Protein AF-A0A0F9J9H5-F1 (afdb_monomer)

Structure (mmCIF, N/CA/C/O backbone):
data_AF-A0A0F9J9H5-F1
#
_entry.id   AF-A0A0F9J9H5-F1
#
loop_
_atom_site.group_PDB
_atom_site.id
_atom_site.type_symbol
_atom_site.label_atom_id
_atom_site.label_alt_id
_atom_site.label_comp_id
_atom_site.label_asym_id
_atom_site.label_entity_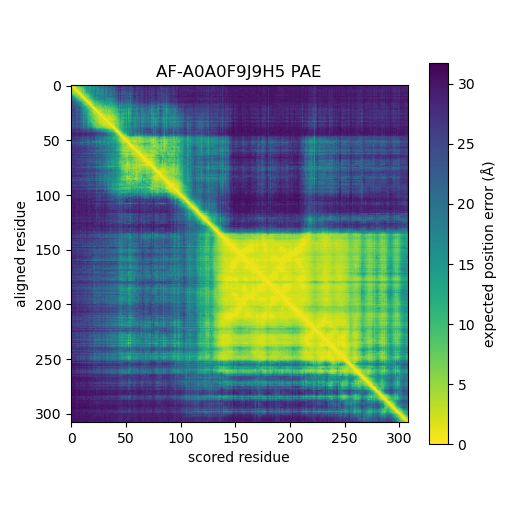id
_atom_site.label_seq_id
_atom_site.pdbx_PDB_ins_code
_atom_site.Cartn_x
_atom_site.Cartn_y
_atom_site.Cartn_z
_atom_site.occupancy
_atom_site.B_iso_or_equiv
_atom_site.auth_seq_id
_atom_site.auth_comp_id
_atom_site.auth_asym_id
_atom_site.auth_atom_id
_atom_site.pdbx_PDB_model_num
ATOM 1 N N . MET A 1 1 ? 110.018 -13.666 -103.120 1.00 42.69 1 MET A N 1
ATOM 2 C CA . MET A 1 1 ? 109.856 -12.586 -102.125 1.00 42.69 1 MET A CA 1
ATOM 3 C C . MET A 1 1 ? 108.371 -12.413 -101.851 1.00 42.69 1 MET A C 1
ATOM 5 O O . MET A 1 1 ? 107.621 -12.330 -102.808 1.00 42.69 1 MET A O 1
ATOM 9 N N . ALA A 1 2 ? 108.014 -12.401 -100.563 1.00 43.38 2 ALA A N 1
ATOM 10 C CA . ALA A 1 2 ? 106.744 -11.982 -99.957 1.00 43.38 2 ALA A CA 1
ATOM 11 C C . ALA A 1 2 ? 105.440 -12.684 -100.397 1.00 43.38 2 ALA A C 1
ATOM 13 O O . ALA A 1 2 ? 104.768 -12.284 -101.341 1.00 43.38 2 ALA A O 1
ATOM 14 N N . THR A 1 3 ? 105.041 -13.682 -99.606 1.00 51.22 3 THR A N 1
ATOM 15 C CA . THR A 1 3 ? 103.648 -14.110 -99.415 1.00 51.22 3 THR A CA 1
ATOM 16 C C . THR A 1 3 ? 102.908 -13.066 -98.573 1.00 51.22 3 THR A C 1
ATOM 18 O O . THR A 1 3 ? 103.302 -12.827 -97.430 1.00 51.22 3 THR A O 1
ATOM 21 N N . THR A 1 4 ? 101.840 -12.460 -99.089 1.00 47.62 4 THR A N 1
ATOM 22 C CA . THR A 1 4 ? 100.906 -11.667 -98.275 1.00 47.62 4 THR A CA 1
ATOM 23 C C . THR A 1 4 ? 99.736 -12.549 -97.817 1.00 47.62 4 THR A C 1
ATOM 25 O O . THR A 1 4 ? 99.205 -13.314 -98.625 1.00 47.62 4 THR A O 1
ATOM 28 N N . PRO A 1 5 ? 99.316 -12.494 -96.537 1.00 52.03 5 PRO A N 1
ATOM 29 C CA . PRO A 1 5 ? 98.163 -13.252 -96.070 1.00 52.03 5 PRO A CA 1
ATOM 30 C C . PRO A 1 5 ? 96.878 -12.580 -96.560 1.00 52.03 5 PRO A C 1
ATOM 32 O O . PRO A 1 5 ? 96.665 -11.389 -96.334 1.00 52.03 5 PRO A O 1
ATOM 35 N N . ASN A 1 6 ? 96.011 -13.355 -97.209 1.00 56.94 6 ASN A N 1
ATOM 36 C CA . ASN A 1 6 ? 94.654 -12.941 -97.537 1.00 56.94 6 ASN A CA 1
ATOM 37 C C . ASN A 1 6 ? 93.796 -13.011 -96.264 1.00 56.94 6 ASN A C 1
ATOM 39 O O . ASN A 1 6 ? 93.309 -14.078 -95.891 1.00 56.94 6 ASN A O 1
ATOM 43 N N . PHE A 1 7 ? 93.641 -11.880 -95.578 1.00 52.22 7 PHE A N 1
ATOM 44 C CA . PHE A 1 7 ? 92.622 -11.722 -94.548 1.00 52.22 7 PHE A CA 1
ATOM 45 C C . PHE A 1 7 ? 91.273 -11.555 -95.245 1.00 52.22 7 PHE A C 1
ATOM 47 O O . PHE A 1 7 ? 90.886 -10.449 -95.620 1.00 52.22 7 PHE A O 1
ATOM 54 N N . GLY A 1 8 ? 90.572 -12.672 -95.440 1.00 49.59 8 GLY A N 1
ATOM 55 C CA . GLY A 1 8 ? 89.171 -12.672 -95.838 1.00 49.59 8 GLY A CA 1
ATOM 56 C C . GLY A 1 8 ? 88.329 -12.013 -94.750 1.00 49.59 8 GLY A C 1
ATOM 57 O O . GLY A 1 8 ? 87.823 -12.685 -93.856 1.00 49.59 8 GLY A O 1
ATOM 58 N N . LEU A 1 9 ? 88.211 -10.689 -94.809 1.00 50.88 9 LEU A N 1
ATOM 59 C CA . LEU A 1 9 ? 87.225 -9.943 -94.045 1.00 50.88 9 LEU A CA 1
ATOM 60 C C . LEU A 1 9 ? 85.852 -10.321 -94.604 1.00 50.88 9 LEU A C 1
ATOM 62 O O . LEU A 1 9 ? 85.519 -9.987 -95.743 1.00 50.88 9 LEU A O 1
ATOM 66 N N . SER A 1 10 ? 85.085 -11.064 -93.806 1.00 57.19 10 SER A N 1
ATOM 67 C CA . SER A 1 10 ? 83.659 -11.286 -94.034 1.00 57.19 10 SER A CA 1
ATOM 68 C C . SER A 1 10 ? 82.998 -9.931 -94.273 1.00 57.19 10 SER A C 1
ATOM 70 O O . SER A 1 10 ? 83.103 -9.034 -93.438 1.00 57.19 10 SER A O 1
ATOM 72 N N . GLN A 1 11 ? 82.364 -9.770 -95.433 1.00 58.06 11 GLN A N 1
ATOM 73 C CA . GLN A 1 11 ? 81.637 -8.551 -95.776 1.00 58.06 11 GLN A CA 1
ATOM 74 C C . GLN A 1 11 ? 80.570 -8.282 -94.700 1.00 58.06 11 GLN A C 1
ATOM 76 O O . GLN A 1 11 ? 79.873 -9.222 -94.304 1.00 58.06 11 GLN A O 1
ATOM 81 N N . PRO A 1 12 ? 80.426 -7.035 -94.217 1.00 53.91 12 PRO A N 1
ATOM 82 C CA . PRO A 1 12 ? 79.334 -6.684 -93.325 1.00 53.91 12 PRO A CA 1
ATOM 83 C C . PRO A 1 12 ? 78.018 -6.851 -94.089 1.00 53.91 12 PRO A C 1
ATOM 85 O O . PRO A 1 12 ? 77.884 -6.397 -95.227 1.00 53.91 12 PRO A O 1
ATOM 88 N N . VAL A 1 13 ? 77.062 -7.543 -93.474 1.00 62.84 13 VAL A N 1
ATOM 89 C CA . VAL A 1 13 ? 75.705 -7.703 -94.000 1.00 62.84 13 VAL A CA 1
ATOM 90 C C . VAL A 1 13 ? 75.128 -6.310 -94.261 1.00 62.84 13 VAL A C 1
ATOM 92 O O . VAL A 1 13 ? 75.017 -5.486 -93.356 1.00 62.84 13 VAL A O 1
ATOM 95 N N . VAL A 1 14 ? 74.797 -6.028 -95.521 1.00 56.41 14 VAL A N 1
ATOM 96 C CA . VAL A 1 14 ? 74.178 -4.764 -95.927 1.00 56.41 14 VAL A CA 1
ATOM 97 C C . VAL A 1 14 ? 72.764 -4.734 -95.351 1.00 56.41 14 VAL A C 1
ATOM 99 O O . VAL A 1 14 ? 71.884 -5.433 -95.846 1.00 56.41 14 VAL A O 1
ATOM 102 N N . GLY A 1 15 ? 72.548 -3.948 -94.297 1.00 57.28 15 GLY A N 1
ATOM 103 C CA . GLY A 1 15 ? 71.204 -3.714 -93.764 1.00 57.28 15 GLY A CA 1
ATOM 104 C C . GLY A 1 15 ? 71.128 -3.197 -92.331 1.00 57.28 15 GLY A C 1
ATOM 105 O O . GLY A 1 15 ? 70.160 -2.522 -92.002 1.00 57.28 15 GLY A O 1
ATOM 106 N N . GLN A 1 16 ? 72.140 -3.431 -91.498 1.00 53.09 16 GLN A N 1
ATOM 107 C CA . GLN A 1 16 ? 72.177 -2.891 -90.137 1.00 53.09 16 GLN A CA 1
ATOM 108 C C . GLN A 1 16 ? 73.327 -1.901 -90.031 1.00 53.09 16 GLN A C 1
ATOM 110 O O . GLN A 1 16 ? 74.496 -2.252 -90.189 1.00 53.09 16 GLN A O 1
ATOM 115 N N . SER A 1 17 ? 72.991 -0.623 -89.841 1.00 55.88 17 SER A N 1
ATOM 116 C CA . SER A 1 17 ? 74.010 0.363 -89.503 1.00 55.88 17 SER A CA 1
ATOM 117 C C . SER A 1 17 ? 74.617 -0.054 -88.156 1.00 55.88 17 SER A C 1
ATOM 119 O O . SER A 1 17 ? 73.860 -0.324 -87.222 1.00 55.88 17 SER A O 1
ATOM 121 N N . PRO A 1 18 ? 75.957 -0.096 -88.031 1.00 57.47 18 PRO A N 1
ATOM 122 C CA . PRO A 1 18 ? 76.643 -0.593 -86.835 1.00 57.47 18 PRO A CA 1
ATOM 123 C C . PRO A 1 18 ? 76.398 0.265 -85.583 1.00 57.47 18 PRO A C 1
ATOM 125 O O . PRO A 1 18 ? 76.919 -0.038 -84.522 1.00 57.47 18 PRO A O 1
ATOM 128 N N . TRP A 1 19 ? 75.614 1.337 -85.709 1.00 54.75 19 TRP A N 1
ATOM 129 C CA . TRP A 1 19 ? 75.241 2.246 -84.631 1.00 54.75 19 TRP A CA 1
ATOM 130 C C . TRP A 1 19 ? 73.749 2.202 -84.283 1.00 54.75 19 TRP A C 1
ATOM 132 O O . TRP A 1 19 ? 73.340 2.871 -83.338 1.00 54.75 19 TRP A O 1
ATOM 142 N N . THR A 1 20 ? 72.919 1.476 -85.043 1.00 56.22 20 THR A N 1
ATOM 143 C CA . THR A 1 20 ? 71.456 1.527 -84.869 1.00 56.22 20 THR A CA 1
ATOM 144 C C . THR A 1 20 ? 70.927 0.438 -83.943 1.00 56.22 20 THR A C 1
ATOM 146 O O . THR A 1 20 ? 69.975 0.702 -83.214 1.00 56.22 20 THR A O 1
ATOM 149 N N . ASP A 1 21 ? 71.554 -0.742 -83.927 1.00 60.41 21 ASP A N 1
ATOM 150 C CA . ASP A 1 21 ? 71.147 -1.832 -83.031 1.00 60.41 21 ASP A CA 1
ATOM 151 C C . ASP A 1 21 ? 71.624 -1.576 -81.594 1.00 60.41 21 ASP A C 1
ATOM 153 O O . ASP A 1 21 ? 70.818 -1.621 -80.673 1.00 60.41 21 ASP A O 1
ATOM 157 N N . ASP A 1 22 ? 72.873 -1.141 -81.394 1.00 62.94 22 ASP A N 1
ATOM 158 C CA . ASP A 1 22 ? 73.416 -0.899 -80.047 1.00 62.94 22 ASP A CA 1
ATOM 159 C C . ASP A 1 22 ? 72.697 0.227 -79.286 1.00 62.94 22 ASP A C 1
ATOM 161 O O . ASP A 1 22 ? 72.555 0.158 -78.066 1.00 62.94 22 ASP A O 1
ATOM 165 N N . PHE A 1 23 ? 72.224 1.275 -79.973 1.00 66.69 23 PHE A N 1
ATOM 166 C CA . PHE A 1 23 ? 71.483 2.363 -79.323 1.00 66.69 23 PHE A CA 1
ATOM 167 C C . PHE A 1 23 ? 70.037 1.979 -78.999 1.00 66.69 23 PHE A C 1
ATOM 169 O O . PHE A 1 23 ? 69.543 2.358 -77.936 1.00 66.69 23 PHE A O 1
ATOM 176 N N . ASN A 1 24 ? 69.362 1.227 -79.874 1.00 66.19 24 ASN A N 1
ATOM 177 C CA . ASN A 1 24 ? 67.994 0.772 -79.620 1.00 66.19 24 ASN A CA 1
ATOM 178 C C . ASN A 1 24 ? 67.950 -0.345 -78.573 1.00 66.19 24 ASN A C 1
ATOM 180 O O . ASN A 1 24 ? 67.078 -0.313 -77.702 1.00 66.19 24 ASN A O 1
ATOM 184 N N . ASP A 1 25 ? 68.914 -1.265 -78.591 1.00 68.00 25 ASP A N 1
ATOM 185 C CA . ASP A 1 25 ? 69.037 -2.317 -77.582 1.00 68.00 25 ASP A CA 1
ATOM 186 C C . ASP A 1 25 ? 69.442 -1.733 -76.223 1.00 68.00 25 ASP A C 1
ATOM 188 O O . ASP A 1 25 ? 68.861 -2.105 -75.197 1.00 68.00 25 ASP A O 1
ATOM 192 N N . ASN A 1 26 ? 70.343 -0.738 -76.188 1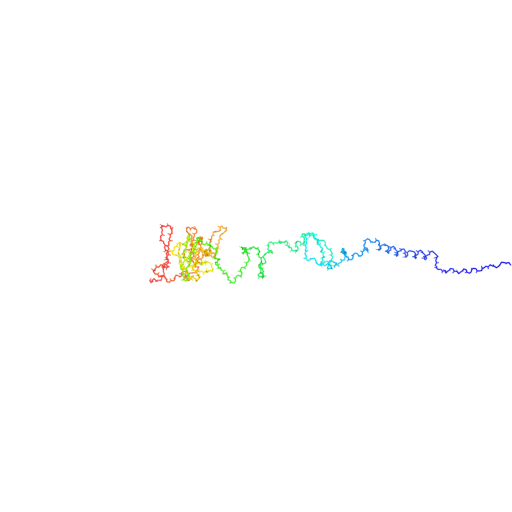.00 70.88 26 ASN A N 1
ATOM 193 C CA . ASN A 1 26 ? 70.613 0.003 -74.952 1.00 70.88 26 ASN A CA 1
ATOM 194 C C . ASN A 1 26 ? 69.398 0.798 -74.481 1.00 70.88 26 ASN A C 1
ATOM 196 O O . ASN A 1 26 ? 69.142 0.843 -73.287 1.00 70.88 26 ASN A O 1
ATOM 200 N N . MET A 1 27 ? 68.615 1.414 -75.367 1.00 74.06 27 MET A N 1
ATOM 201 C CA . MET A 1 27 ? 67.424 2.156 -74.942 1.00 74.06 27 MET A CA 1
ATOM 202 C C . MET A 1 27 ? 66.320 1.236 -74.415 1.00 74.06 27 MET A C 1
ATOM 204 O O . MET A 1 27 ? 65.686 1.582 -73.422 1.00 74.06 27 MET A O 1
ATOM 208 N N . GLY A 1 28 ? 66.122 0.056 -75.006 1.00 76.12 28 GLY A N 1
ATOM 209 C CA . GLY A 1 28 ? 65.171 -0.944 -74.510 1.00 76.12 28 GLY A CA 1
ATOM 210 C C . GLY A 1 28 ? 65.603 -1.567 -73.180 1.00 76.12 28 GLY A C 1
ATOM 211 O O . GLY A 1 28 ? 64.782 -1.756 -72.278 1.00 76.12 28 GLY A O 1
ATOM 212 N N . THR A 1 29 ? 66.899 -1.833 -73.012 1.00 76.31 29 THR A N 1
ATOM 213 C CA . THR A 1 29 ? 67.449 -2.336 -71.743 1.00 76.31 29 THR A CA 1
ATOM 214 C C . THR A 1 29 ? 67.501 -1.261 -70.662 1.00 76.31 29 THR A C 1
ATOM 216 O O . THR A 1 29 ? 67.182 -1.573 -69.518 1.00 76.31 29 THR A O 1
ATOM 219 N N . ILE A 1 30 ? 67.791 -0.001 -71.004 1.00 78.25 30 ILE A N 1
ATOM 220 C CA . ILE A 1 30 ? 67.691 1.151 -70.095 1.00 78.25 30 ILE A CA 1
ATOM 221 C C . ILE A 1 30 ? 66.235 1.392 -69.709 1.00 78.25 30 ILE A C 1
ATOM 223 O O . ILE A 1 30 ? 65.966 1.567 -68.532 1.00 78.25 30 ILE A O 1
ATOM 227 N N . ASP A 1 31 ? 65.279 1.349 -70.635 1.00 80.69 31 ASP A N 1
ATOM 228 C CA . ASP A 1 31 ? 63.854 1.499 -70.315 1.00 80.69 31 ASP A CA 1
ATOM 229 C C . ASP A 1 31 ? 63.366 0.370 -69.394 1.00 80.69 31 ASP A C 1
ATOM 231 O O . ASP A 1 31 ? 62.663 0.610 -68.414 1.00 80.69 31 ASP A O 1
ATOM 235 N N . THR A 1 32 ? 63.826 -0.858 -69.633 1.00 77.81 32 THR A N 1
ATOM 236 C CA . THR A 1 32 ? 63.535 -2.006 -68.765 1.00 77.81 32 THR A CA 1
ATOM 237 C C . THR A 1 32 ? 64.211 -1.872 -67.395 1.00 77.81 32 THR A C 1
ATOM 239 O O . THR A 1 32 ? 63.569 -2.105 -66.373 1.00 77.81 32 THR A O 1
ATOM 242 N N . GLN A 1 33 ? 65.477 -1.445 -67.338 1.00 79.88 33 GLN A N 1
ATOM 243 C CA . GLN A 1 33 ? 66.202 -1.201 -66.086 1.00 79.88 33 GLN A CA 1
ATOM 244 C C . GLN A 1 33 ? 65.645 -0.007 -65.318 1.00 79.88 33 GLN A C 1
ATOM 246 O O . GLN A 1 33 ? 65.593 -0.059 -64.097 1.00 79.88 33 GLN A O 1
ATOM 251 N N . MET A 1 34 ? 65.204 1.051 -65.993 1.00 78.19 34 MET A N 1
ATOM 252 C CA . MET A 1 34 ? 64.589 2.220 -65.372 1.00 78.19 34 MET A CA 1
ATOM 253 C C . MET A 1 34 ? 63.187 1.896 -64.872 1.00 78.19 34 MET A C 1
ATOM 255 O O . MET A 1 34 ? 62.843 2.341 -63.784 1.00 78.19 34 MET A O 1
ATOM 259 N N . LYS A 1 35 ? 62.408 1.070 -65.584 1.00 74.56 35 LYS A N 1
ATOM 260 C CA . LYS A 1 35 ? 61.146 0.524 -65.064 1.00 74.56 35 LYS A CA 1
ATOM 261 C C . LYS A 1 35 ? 61.384 -0.366 -63.844 1.00 74.56 35 LYS A C 1
ATOM 263 O O . LYS A 1 35 ? 60.720 -0.174 -62.834 1.00 74.56 35 LYS A O 1
ATOM 268 N N . ALA A 1 36 ? 62.371 -1.260 -63.887 1.00 70.31 36 ALA A N 1
ATOM 269 C CA . ALA A 1 36 ? 62.723 -2.119 -62.755 1.00 70.31 36 ALA A CA 1
ATOM 270 C C . ALA A 1 36 ? 63.279 -1.329 -61.553 1.00 70.31 36 ALA A C 1
ATOM 272 O O . ALA A 1 36 ? 62.915 -1.609 -60.415 1.00 70.31 36 ALA A O 1
ATOM 273 N N . ASN A 1 37 ? 64.110 -0.306 -61.781 1.00 70.81 37 ASN A N 1
ATOM 274 C 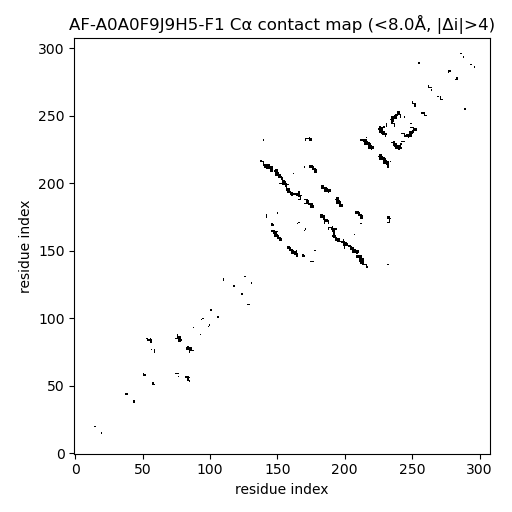CA . ASN A 1 37 ? 64.616 0.570 -60.721 1.00 70.81 37 ASN A CA 1
ATOM 275 C C . ASN A 1 37 ? 63.541 1.514 -60.180 1.00 70.81 37 ASN A C 1
ATOM 277 O O . ASN A 1 37 ? 63.587 1.840 -58.996 1.00 70.81 37 ASN A O 1
ATOM 281 N N . ALA A 1 38 ? 62.594 1.961 -61.007 1.00 63.75 38 ALA A N 1
ATOM 282 C CA . ALA A 1 38 ? 61.448 2.745 -60.558 1.00 63.75 38 ALA A CA 1
ATOM 283 C C . ALA A 1 38 ? 60.494 1.895 -59.708 1.00 63.75 38 ALA A C 1
ATOM 285 O O . ALA A 1 38 ? 59.984 2.392 -58.710 1.00 63.75 38 ALA A O 1
ATOM 286 N N . ASP A 1 39 ? 60.322 0.616 -60.044 1.00 63.66 39 ASP A N 1
ATOM 287 C CA . ASP A 1 39 ? 59.537 -0.333 -59.247 1.00 63.66 39 ASP A CA 1
ATOM 288 C C . ASP A 1 39 ? 60.264 -0.709 -57.937 1.00 63.66 39 ASP A C 1
ATOM 290 O O . ASP A 1 39 ? 59.655 -0.807 -56.875 1.00 63.66 39 ASP A O 1
ATOM 294 N N . ALA A 1 40 ? 61.600 -0.801 -57.969 1.00 59.12 40 ALA A N 1
ATOM 295 C CA . ALA A 1 40 ? 62.429 -1.039 -56.783 1.00 59.12 40 ALA A CA 1
ATOM 296 C C . ALA A 1 40 ? 62.630 0.204 -55.885 1.00 59.12 40 ALA A C 1
ATOM 298 O O . ALA A 1 40 ? 62.903 0.056 -54.695 1.00 59.12 40 ALA A O 1
ATOM 299 N N . SER A 1 41 ? 62.510 1.419 -56.435 1.00 52.47 41 SER A N 1
ATOM 300 C CA . SER A 1 41 ? 62.665 2.699 -55.711 1.00 52.47 41 SER A CA 1
ATOM 301 C C . SER A 1 41 ? 61.340 3.407 -55.433 1.00 52.47 41 SER A C 1
ATOM 303 O O . SER A 1 41 ? 61.341 4.508 -54.878 1.00 52.47 41 SER A O 1
ATOM 305 N N . ALA A 1 42 ? 60.204 2.804 -55.788 1.00 56.03 42 ALA A N 1
ATOM 306 C CA . ALA A 1 42 ? 58.919 3.264 -55.298 1.00 56.03 42 ALA A CA 1
ATOM 307 C C . ALA A 1 42 ? 58.913 3.093 -53.766 1.00 56.03 42 ALA A C 1
ATOM 309 O O . ALA A 1 42 ? 59.157 1.984 -53.278 1.00 56.03 42 ALA A O 1
ATOM 310 N N . PRO A 1 43 ? 58.651 4.150 -52.975 1.00 52.03 43 PRO A N 1
ATOM 311 C CA . PRO A 1 43 ? 58.482 4.016 -51.534 1.00 52.03 43 PRO A CA 1
ATOM 312 C C . PRO A 1 43 ? 57.187 3.230 -51.271 1.00 52.03 43 PRO A C 1
ATOM 314 O O . PRO A 1 43 ? 56.123 3.812 -51.092 1.00 52.03 43 PRO A O 1
ATOM 317 N N . GLY A 1 44 ? 57.259 1.899 -51.340 1.00 53.78 44 GLY A N 1
ATOM 318 C CA . GLY A 1 44 ? 56.087 1.028 -51.225 1.00 53.78 44 GLY A CA 1
ATOM 319 C C . GLY A 1 44 ? 56.231 -0.419 -51.710 1.00 53.78 44 GLY A C 1
ATOM 320 O O . GLY A 1 44 ? 55.273 -1.168 -51.576 1.00 53.78 44 GLY A O 1
ATOM 321 N N . ALA A 1 45 ? 57.380 -0.863 -52.235 1.00 55.19 45 ALA A N 1
ATOM 322 C CA . ALA A 1 45 ? 57.565 -2.273 -52.629 1.00 55.19 45 ALA A CA 1
ATOM 323 C C . ALA A 1 45 ? 58.024 -3.198 -51.478 1.00 55.19 45 ALA A C 1
ATOM 325 O O . ALA A 1 45 ? 58.293 -4.383 -51.682 1.00 55.19 45 ALA A O 1
ATOM 326 N N . GLY A 1 46 ? 58.090 -2.688 -50.246 1.00 56.91 46 GLY A N 1
ATOM 327 C CA . GLY A 1 46 ? 58.095 -3.544 -49.067 1.00 56.91 46 GLY A CA 1
ATOM 328 C C . GLY A 1 46 ? 56.687 -4.092 -48.880 1.00 56.91 46 GLY A C 1
ATOM 329 O O . GLY A 1 46 ? 55.819 -3.365 -48.410 1.00 56.91 46 GLY A O 1
ATOM 330 N N . LYS A 1 47 ? 56.45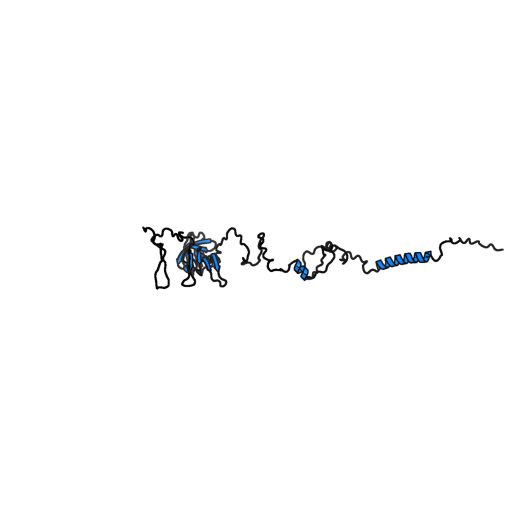2 -5.356 -49.252 1.00 64.94 47 LYS A N 1
ATOM 331 C CA . LYS A 1 47 ? 55.254 -6.101 -48.839 1.00 64.94 47 LYS A CA 1
ATOM 332 C C . LYS A 1 47 ? 55.311 -6.279 -47.326 1.00 64.94 47 LYS A C 1
ATOM 334 O O . LYS A 1 47 ? 55.698 -7.339 -46.838 1.00 64.94 47 LYS A O 1
ATOM 339 N N . ASP A 1 48 ? 54.975 -5.236 -46.583 1.00 67.94 48 ASP A N 1
ATOM 340 C CA . ASP A 1 48 ? 54.593 -5.399 -45.196 1.00 67.94 48 ASP A CA 1
ATOM 341 C C . ASP A 1 48 ? 53.284 -6.188 -45.219 1.00 67.94 48 ASP A C 1
ATOM 343 O O . ASP A 1 48 ? 52.196 -5.653 -45.415 1.00 67.94 48 ASP A O 1
ATOM 347 N N . THR A 1 49 ? 53.402 -7.508 -45.097 1.00 68.00 49 THR A N 1
ATOM 348 C CA . THR A 1 49 ? 52.256 -8.422 -45.109 1.00 68.00 49 THR A CA 1
ATOM 349 C C . THR A 1 49 ? 51.362 -8.236 -43.885 1.00 68.00 49 THR A C 1
ATOM 351 O O . THR A 1 49 ? 50.327 -8.888 -43.788 1.00 68.00 49 THR A O 1
ATOM 354 N N . THR A 1 50 ? 51.777 -7.390 -42.939 1.00 68.44 50 THR A N 1
ATOM 355 C CA . THR A 1 50 ? 51.006 -6.988 -41.764 1.00 68.44 50 THR A CA 1
ATOM 356 C C . THR A 1 50 ? 50.508 -5.545 -41.847 1.00 68.44 50 THR A C 1
ATOM 358 O O . THR A 1 50 ? 49.776 -5.108 -40.957 1.00 68.44 50 THR A O 1
ATOM 361 N N . ALA A 1 51 ? 50.854 -4.811 -42.911 1.00 78.75 51 ALA A N 1
ATOM 362 C CA . ALA A 1 51 ? 50.328 -3.478 -43.142 1.00 78.75 51 ALA A CA 1
ATOM 363 C C . ALA A 1 51 ? 48.862 -3.533 -43.559 1.00 78.75 51 ALA A C 1
ATOM 365 O O . ALA A 1 51 ? 48.398 -4.429 -44.261 1.00 78.75 51 ALA A O 1
ATOM 366 N N . ILE A 1 52 ? 48.150 -2.498 -43.134 1.00 81.06 52 ILE A N 1
ATOM 367 C CA . ILE A 1 52 ? 46.786 -2.206 -43.542 1.00 81.06 52 ILE A CA 1
ATOM 368 C C . ILE A 1 52 ? 46.900 -1.111 -44.604 1.00 81.06 52 ILE A C 1
ATOM 370 O O . ILE A 1 52 ? 47.172 0.049 -44.279 1.00 81.06 52 ILE A O 1
ATOM 374 N N . HIS A 1 53 ? 46.747 -1.470 -45.876 1.00 78.81 53 HIS A N 1
ATOM 375 C CA . HIS A 1 53 ? 46.953 -0.565 -47.002 1.00 78.81 53 HIS A CA 1
ATOM 376 C C . HIS A 1 53 ? 45.726 0.327 -47.212 1.00 78.81 53 HIS A C 1
ATOM 378 O O . HIS A 1 53 ? 44.585 -0.125 -47.269 1.00 78.81 53 HIS A O 1
ATOM 384 N N . ASN A 1 54 ? 45.920 1.635 -47.359 1.00 68.19 54 ASN A N 1
ATOM 385 C CA . ASN A 1 54 ? 44.802 2.578 -47.500 1.00 68.19 54 ASN A CA 1
ATOM 386 C C . ASN A 1 54 ? 43.960 2.384 -48.783 1.00 68.19 54 ASN A C 1
ATOM 388 O O . ASN A 1 54 ? 42.858 2.922 -48.854 1.00 68.19 54 ASN A O 1
ATOM 392 N N . ASN A 1 55 ? 44.457 1.630 -49.768 1.00 69.44 55 ASN A N 1
ATOM 393 C CA . ASN A 1 55 ? 43.874 1.465 -51.102 1.00 69.44 55 ASN A CA 1
ATOM 394 C C . ASN A 1 55 ? 43.413 0.032 -51.434 1.00 69.44 55 ASN A C 1
ATOM 396 O O . ASN A 1 55 ? 42.984 -0.207 -52.562 1.00 69.44 55 ASN A O 1
ATOM 400 N N . VAL A 1 56 ? 43.502 -0.915 -50.496 1.00 76.81 56 VAL A N 1
ATOM 401 C CA . VAL A 1 56 ? 43.051 -2.303 -50.692 1.00 76.81 56 VAL A CA 1
ATOM 402 C C . VAL A 1 56 ? 41.813 -2.562 -49.829 1.00 76.81 56 VAL A C 1
ATOM 404 O O . VAL A 1 56 ? 41.815 -2.295 -48.630 1.00 76.81 56 VAL A O 1
ATOM 407 N N . ALA A 1 57 ? 40.729 -3.050 -50.429 1.00 77.31 57 ALA A N 1
ATOM 408 C CA . ALA A 1 57 ? 39.483 -3.347 -49.722 1.00 77.31 57 ALA A CA 1
ATOM 409 C C . ALA A 1 57 ? 39.552 -4.672 -48.938 1.00 77.31 57 ALA A C 1
ATOM 411 O O . ALA A 1 57 ? 40.186 -5.626 -49.391 1.00 77.31 57 ALA A O 1
ATOM 412 N N . GLY A 1 58 ? 38.852 -4.753 -47.800 1.00 73.31 58 GLY A N 1
ATOM 413 C CA . GLY A 1 58 ? 38.634 -6.003 -47.054 1.00 73.31 58 GLY A CA 1
ATOM 414 C C . GLY A 1 58 ? 39.820 -6.502 -46.219 1.00 73.31 58 GLY A C 1
ATOM 415 O O . GLY A 1 58 ? 39.801 -7.637 -45.747 1.00 73.31 58 GLY A O 1
ATOM 416 N N . GLU A 1 59 ? 40.854 -5.685 -46.023 1.00 79.88 59 GLU A N 1
ATOM 417 C CA . GLU A 1 59 ? 42.012 -6.055 -45.200 1.00 79.88 59 GLU A CA 1
ATOM 418 C C . GLU A 1 59 ? 41.692 -6.050 -43.700 1.00 79.88 59 GLU A C 1
ATOM 420 O O . GLU A 1 59 ? 42.272 -6.840 -42.958 1.00 79.88 59 GLU A O 1
ATOM 425 N N . ILE A 1 60 ? 40.759 -5.208 -43.233 1.00 74.81 60 ILE A N 1
ATOM 426 C CA . ILE A 1 60 ? 40.366 -5.183 -41.812 1.00 74.81 60 ILE A CA 1
ATOM 427 C C . ILE A 1 60 ? 39.561 -6.435 -41.459 1.00 74.81 60 ILE A C 1
ATOM 429 O O . ILE A 1 60 ? 39.715 -6.957 -40.357 1.00 74.81 60 ILE A O 1
ATOM 433 N N . ALA A 1 61 ? 38.781 -6.980 -42.398 1.00 73.12 61 ALA A N 1
ATOM 434 C CA . ALA A 1 61 ? 38.077 -8.249 -42.207 1.00 73.12 61 ALA A CA 1
ATOM 435 C C . ALA A 1 61 ? 39.025 -9.443 -41.957 1.00 73.12 61 ALA A C 1
ATOM 437 O O . ALA A 1 61 ? 38.603 -10.450 -41.390 1.00 73.12 61 ALA A O 1
ATOM 438 N N . ALA A 1 62 ? 40.301 -9.331 -42.347 1.00 71.88 62 ALA A N 1
ATOM 439 C CA . ALA A 1 62 ? 41.332 -10.335 -42.085 1.00 71.88 62 ALA A CA 1
ATOM 440 C C . ALA A 1 62 ? 42.037 -10.160 -40.720 1.00 71.88 62 ALA A C 1
ATOM 442 O O . ALA A 1 62 ? 42.809 -11.033 -40.316 1.00 71.88 62 ALA A O 1
ATOM 443 N N . ILE A 1 63 ? 41.786 -9.062 -39.994 1.00 75.88 63 ILE A N 1
ATOM 444 C CA . ILE A 1 63 ? 42.361 -8.803 -38.666 1.00 75.88 63 ILE A CA 1
ATOM 445 C C . ILE A 1 63 ? 41.559 -9.566 -37.611 1.00 75.88 63 ILE A C 1
ATOM 447 O O . ILE A 1 63 ? 40.333 -9.492 -37.554 1.00 75.88 63 ILE A O 1
ATOM 451 N N . ALA A 1 64 ? 42.257 -10.282 -36.731 1.00 71.56 64 ALA A N 1
ATOM 452 C CA . ALA A 1 64 ? 41.621 -10.998 -35.633 1.00 71.56 64 ALA A CA 1
ATOM 453 C C . ALA A 1 64 ? 40.884 -10.039 -34.678 1.00 71.56 64 ALA A C 1
ATOM 455 O O . ALA A 1 64 ? 41.422 -9.009 -34.264 1.00 71.56 64 ALA A O 1
ATOM 456 N N . ALA A 1 65 ? 39.660 -10.401 -34.288 1.00 74.75 65 ALA A N 1
ATOM 457 C CA . ALA A 1 65 ? 38.848 -9.603 -33.377 1.00 74.75 65 ALA A CA 1
ATOM 458 C C . ALA A 1 65 ? 39.490 -9.503 -31.980 1.00 74.75 65 ALA A C 1
ATOM 460 O O . ALA A 1 65 ? 39.877 -10.507 -31.378 1.00 74.75 65 ALA A O 1
ATOM 461 N N . LYS A 1 66 ? 39.555 -8.285 -31.430 1.00 63.97 66 LYS A N 1
ATOM 462 C CA . LYS A 1 66 ? 39.992 -8.042 -30.049 1.00 63.97 66 LYS A CA 1
ATOM 463 C C . LYS A 1 66 ? 38.801 -8.198 -29.099 1.00 63.97 66 LYS A C 1
ATOM 465 O O . LYS A 1 66 ? 37.827 -7.465 -29.212 1.00 63.97 66 LYS A O 1
ATOM 470 N N . VAL A 1 67 ? 38.887 -9.141 -28.160 1.00 62.38 67 VAL A N 1
ATOM 471 C CA . VAL A 1 67 ? 37.758 -9.528 -27.285 1.00 62.38 67 VAL A CA 1
ATOM 472 C C . VAL A 1 67 ? 37.484 -8.505 -26.172 1.00 62.38 67 VAL A C 1
ATOM 474 O O . VAL A 1 67 ? 36.334 -8.309 -25.793 1.00 62.38 67 VAL A O 1
ATOM 477 N N . THR A 1 68 ? 38.515 -7.806 -25.685 1.00 54.22 68 THR A N 1
ATOM 478 C CA . THR A 1 68 ? 38.380 -6.795 -24.622 1.00 54.22 68 THR A CA 1
ATOM 479 C C . THR A 1 68 ? 39.126 -5.524 -25.005 1.00 54.22 68 THR A C 1
ATOM 481 O O . THR A 1 68 ? 40.350 -5.539 -25.153 1.00 54.22 68 THR A O 1
ATOM 484 N N . ALA A 1 69 ? 38.395 -4.421 -25.159 1.00 61.69 69 ALA A N 1
ATOM 485 C CA . ALA A 1 69 ? 38.977 -3.112 -25.431 1.00 61.69 69 ALA A CA 1
ATOM 486 C C . ALA A 1 69 ? 39.462 -2.431 -24.138 1.00 61.69 69 ALA A C 1
ATOM 488 O O . ALA A 1 69 ? 38.841 -2.568 -23.084 1.00 61.69 69 ALA A O 1
ATOM 489 N N . ILE A 1 70 ? 40.556 -1.675 -24.220 1.00 68.12 70 ILE A N 1
ATOM 490 C CA . ILE A 1 70 ? 41.068 -0.806 -23.149 1.00 68.12 70 ILE A CA 1
ATOM 491 C C . ILE A 1 70 ? 41.125 0.649 -23.628 1.00 68.12 70 ILE A C 1
ATOM 493 O O . ILE A 1 70 ? 41.135 0.916 -24.825 1.00 68.12 70 ILE A O 1
ATOM 497 N N . ALA A 1 71 ? 41.213 1.606 -22.700 1.00 54.44 71 ALA A N 1
ATOM 498 C CA . ALA A 1 71 ? 41.115 3.041 -23.000 1.00 54.44 71 ALA A CA 1
ATOM 499 C C . ALA A 1 71 ? 42.166 3.587 -23.993 1.00 54.44 71 ALA A C 1
ATOM 501 O O . ALA A 1 71 ? 41.959 4.644 -24.579 1.00 54.44 71 ALA A O 1
ATOM 502 N N . ALA A 1 72 ? 43.285 2.885 -24.188 1.00 59.50 72 ALA A N 1
ATOM 503 C CA . ALA A 1 72 ? 44.335 3.273 -25.132 1.00 59.50 72 ALA A CA 1
ATOM 504 C C . ALA A 1 72 ? 44.084 2.794 -26.578 1.00 59.50 72 ALA A C 1
ATOM 506 O O . ALA A 1 72 ? 44.889 3.077 -27.467 1.00 59.50 72 ALA A O 1
ATOM 507 N N . ASP A 1 73 ? 43.006 2.047 -26.821 1.00 59.38 73 ASP A N 1
ATOM 508 C CA . ASP A 1 73 ? 42.727 1.457 -28.127 1.00 59.38 73 ASP A CA 1
ATOM 509 C C . ASP A 1 73 ? 42.287 2.493 -29.168 1.00 59.38 73 ASP A C 1
ATOM 511 O O . ASP A 1 73 ? 41.712 3.539 -28.865 1.00 59.38 73 ASP A O 1
ATOM 515 N N . ARG A 1 74 ? 42.549 2.177 -30.440 1.00 70.19 74 ARG A N 1
ATOM 516 C CA . ARG A 1 74 ? 42.147 2.982 -31.599 1.00 70.19 74 ARG A CA 1
ATOM 517 C C . ARG A 1 74 ? 41.237 2.154 -32.501 1.00 70.19 74 ARG A C 1
ATOM 519 O O . ARG A 1 74 ? 41.478 0.966 -32.690 1.00 70.19 74 ARG A O 1
ATOM 526 N N . LEU A 1 75 ? 40.206 2.784 -33.060 1.00 75.88 75 LEU A N 1
ATOM 527 C CA . LEU A 1 75 ? 39.222 2.124 -33.921 1.00 75.88 75 LEU A CA 1
ATOM 528 C C . LEU A 1 75 ? 39.618 2.239 -35.397 1.00 75.88 75 LEU A C 1
ATOM 530 O O . LEU A 1 75 ? 39.966 3.323 -35.869 1.00 75.88 75 LEU A O 1
ATOM 534 N N . LEU A 1 76 ? 39.523 1.122 -36.115 1.00 75.62 76 LEU A N 1
ATOM 535 C CA . LEU A 1 76 ? 39.650 1.018 -37.569 1.00 75.62 76 LEU A CA 1
ATOM 536 C C . LEU A 1 76 ? 38.298 0.584 -38.143 1.00 75.62 76 LEU A C 1
ATOM 538 O O . LEU A 1 76 ? 37.671 -0.315 -37.587 1.00 75.62 76 LEU A O 1
ATOM 542 N N . ILE A 1 77 ? 37.836 1.228 -39.220 1.00 76.31 77 ILE A N 1
ATOM 543 C CA . ILE A 1 77 ? 36.51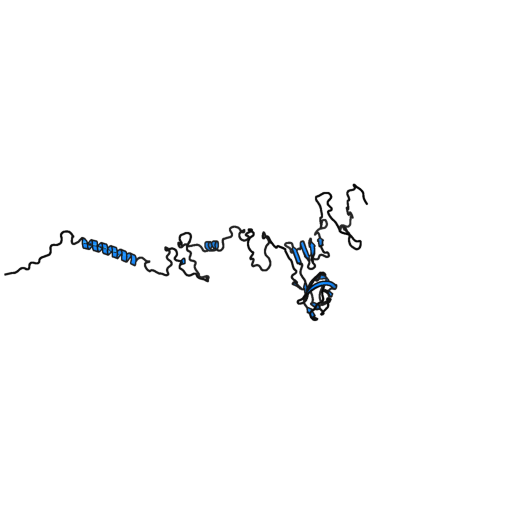1 0.982 -39.809 1.00 76.31 77 ILE A CA 1
ATOM 544 C C . ILE A 1 77 ? 36.627 0.827 -41.330 1.00 76.31 77 ILE A C 1
ATOM 546 O O . ILE A 1 77 ? 37.278 1.634 -42.000 1.00 76.31 77 ILE A O 1
ATOM 550 N N . GLU A 1 78 ? 35.952 -0.193 -41.861 1.00 78.88 78 GLU A N 1
ATOM 551 C CA . GLU A 1 78 ? 35.657 -0.344 -43.289 1.00 78.88 78 GLU A CA 1
ATOM 552 C C . GLU A 1 78 ? 34.196 0.007 -43.540 1.00 78.88 78 GLU A C 1
ATOM 554 O O . GLU A 1 78 ? 33.300 -0.428 -42.811 1.00 78.88 78 GLU A O 1
ATOM 559 N N . ASP A 1 79 ? 33.955 0.806 -44.575 1.00 72.94 79 ASP A N 1
ATOM 560 C CA . ASP A 1 79 ? 32.598 1.112 -44.995 1.00 72.94 79 ASP A CA 1
ATOM 561 C C . ASP A 1 79 ? 32.073 0.005 -45.907 1.00 72.94 79 ASP A C 1
ATOM 563 O O . ASP A 1 79 ? 32.355 -0.040 -47.107 1.00 72.94 79 ASP A O 1
ATOM 567 N N . SER A 1 80 ? 31.276 -0.885 -45.320 1.00 75.94 80 SER A N 1
ATOM 568 C CA . SER A 1 80 ? 30.605 -1.965 -46.049 1.00 75.94 80 SER A CA 1
ATOM 569 C C . SER A 1 80 ? 29.680 -1.480 -47.176 1.00 75.94 80 SER A C 1
ATOM 571 O O . SER A 1 80 ? 29.460 -2.223 -48.131 1.00 75.94 80 SER A O 1
ATOM 573 N N . ALA A 1 81 ? 29.185 -0.237 -47.124 1.00 77.19 81 ALA A N 1
ATOM 574 C CA . ALA A 1 81 ? 28.370 0.350 -48.190 1.00 77.19 81 ALA A CA 1
ATOM 575 C C . ALA A 1 81 ? 29.211 0.901 -49.360 1.00 77.19 81 ALA A C 1
ATOM 577 O O . ALA A 1 81 ? 28.663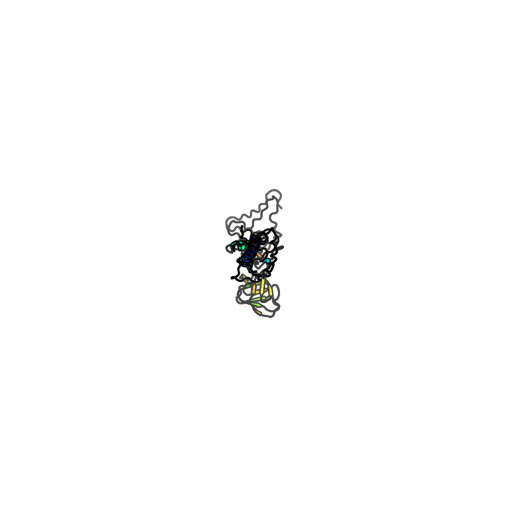 1.227 -50.410 1.00 77.19 81 ALA A O 1
ATOM 578 N N . ASP A 1 82 ? 30.533 0.978 -49.197 1.00 75.19 82 ASP A N 1
ATOM 579 C CA . ASP A 1 82 ? 31.496 1.455 -50.193 1.00 75.19 82 ASP A CA 1
ATOM 580 C C . ASP A 1 82 ? 32.567 0.387 -50.447 1.00 75.19 82 ASP A C 1
ATOM 582 O O . ASP A 1 82 ? 33.769 0.637 -50.394 1.00 75.19 82 ASP A O 1
ATOM 586 N N . THR A 1 83 ? 32.115 -0.852 -50.667 1.00 78.19 83 THR A N 1
ATOM 587 C CA . THR A 1 83 ? 32.969 -2.004 -51.016 1.00 78.19 83 THR A CA 1
ATOM 588 C C . THR A 1 83 ? 34.114 -2.236 -50.019 1.00 78.19 83 THR A C 1
ATOM 590 O O . THR A 1 83 ? 35.203 -2.646 -50.402 1.00 78.19 83 THR A O 1
ATOM 593 N N . ASN A 1 84 ? 33.889 -1.973 -48.728 1.00 74.62 84 ASN A N 1
ATOM 594 C CA . ASN A 1 84 ? 34.898 -2.081 -47.667 1.00 74.62 84 ASN A CA 1
ATOM 595 C C . ASN A 1 84 ? 36.108 -1.144 -47.845 1.00 74.62 84 ASN A C 1
ATOM 597 O O . ASN A 1 84 ? 37.207 -1.436 -47.363 1.00 74.62 84 ASN A O 1
ATOM 601 N N . ASN A 1 85 ? 35.920 0.002 -48.505 1.00 72.00 85 ASN A N 1
ATOM 602 C CA . ASN A 1 85 ? 36.902 1.081 -48.490 1.00 72.00 85 ASN A CA 1
ATOM 603 C C . ASN A 1 85 ? 37.093 1.605 -47.056 1.00 72.00 85 ASN A C 1
ATOM 605 O O . ASN A 1 85 ? 36.142 1.741 -46.279 1.00 72.00 85 ASN A O 1
ATOM 609 N N . LYS A 1 86 ? 38.336 1.929 -46.693 1.00 77.75 86 LYS A N 1
ATOM 610 C CA . LYS A 1 86 ? 38.679 2.440 -45.359 1.00 77.75 86 LYS A CA 1
ATOM 611 C C . LYS A 1 86 ? 38.188 3.879 -45.215 1.00 77.75 86 LYS A C 1
ATOM 613 O O . LYS A 1 86 ? 38.544 4.735 -46.026 1.00 77.75 86 LYS A O 1
ATOM 618 N N . LYS A 1 87 ? 37.402 4.167 -44.173 1.00 70.31 87 LYS A N 1
ATOM 619 C CA . LYS A 1 87 ? 36.879 5.519 -43.908 1.00 70.31 87 LYS A CA 1
ATOM 620 C C . LYS A 1 87 ? 37.263 6.006 -42.520 1.00 70.31 87 LYS A C 1
ATOM 622 O O . LYS A 1 87 ? 37.231 5.260 -41.547 1.00 70.31 87 LYS A O 1
ATOM 627 N N . SER A 1 88 ? 37.589 7.292 -42.417 1.00 63.69 88 SER A N 1
ATOM 628 C CA . SER A 1 88 ? 37.679 7.968 -41.125 1.00 63.69 88 SER A CA 1
ATOM 629 C C . SER A 1 88 ? 36.286 8.413 -40.693 1.00 63.69 88 SER A C 1
ATOM 631 O O . S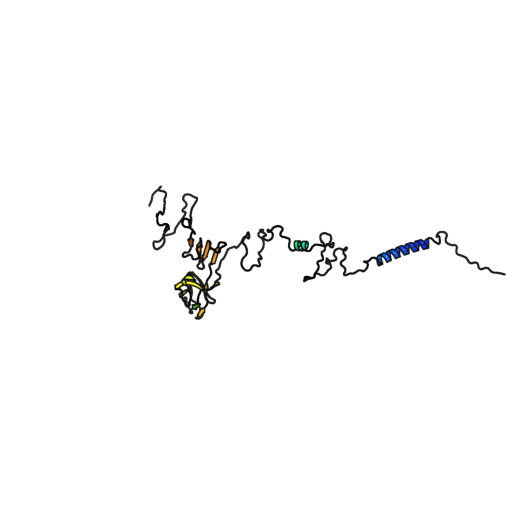ER A 1 88 ? 35.613 9.131 -41.434 1.00 63.69 88 SER A O 1
ATOM 633 N N . VAL A 1 89 ? 35.874 8.054 -39.484 1.00 63.66 89 VAL A N 1
ATOM 634 C CA . VAL A 1 89 ? 34.628 8.531 -38.878 1.00 63.66 89 VAL A CA 1
ATOM 635 C C . VAL A 1 89 ? 34.943 9.155 -37.522 1.00 63.66 89 VAL A C 1
ATOM 637 O O . VAL A 1 89 ? 35.787 8.662 -36.774 1.00 63.66 89 VAL A O 1
ATOM 640 N N . ALA A 1 90 ? 34.308 10.285 -37.215 1.00 62.91 90 ALA A N 1
ATOM 641 C CA . ALA A 1 90 ? 34.479 10.934 -35.921 1.00 62.91 90 ALA A CA 1
ATOM 642 C C . ALA A 1 90 ? 33.899 10.049 -34.803 1.00 62.91 90 ALA A C 1
ATOM 644 O O . ALA A 1 90 ? 32.847 9.435 -34.985 1.00 62.91 90 ALA A O 1
ATOM 645 N N . ILE A 1 91 ? 34.527 10.040 -33.620 1.00 64.81 91 ILE A N 1
ATOM 646 C CA . ILE A 1 91 ? 34.032 9.298 -32.440 1.00 64.81 91 ILE A CA 1
ATOM 647 C C . ILE A 1 91 ? 32.572 9.667 -32.135 1.00 64.81 91 ILE A C 1
ATOM 649 O O . ILE A 1 91 ? 31.775 8.800 -31.802 1.00 64.81 91 ILE A O 1
ATOM 653 N N . SER A 1 92 ? 32.182 10.927 -32.345 1.00 58.00 92 SER A N 1
ATOM 654 C CA . SER A 1 92 ? 30.801 11.397 -32.188 1.00 58.00 92 SER A CA 1
ATOM 655 C C . SER A 1 92 ? 29.797 10.703 -33.117 1.00 58.00 92 SER A C 1
ATOM 657 O O . SER A 1 92 ? 28.658 10.471 -32.720 1.00 58.00 92 SER A O 1
ATOM 659 N N . ALA A 1 93 ? 30.200 10.332 -34.332 1.00 62.47 93 ALA A N 1
ATOM 660 C CA . ALA A 1 93 ? 29.351 9.604 -35.270 1.00 62.47 93 ALA A CA 1
ATOM 661 C C . ALA A 1 93 ? 29.254 8.106 -34.925 1.00 62.47 93 ALA A C 1
ATOM 663 O O . ALA A 1 93 ? 28.194 7.519 -35.120 1.00 62.47 93 ALA A O 1
ATOM 664 N N . ILE A 1 94 ? 30.300 7.512 -34.335 1.00 68.12 94 ILE A N 1
ATOM 665 C CA . ILE A 1 94 ? 30.252 6.144 -33.783 1.00 68.12 94 ILE A CA 1
ATOM 666 C C . ILE A 1 94 ? 29.348 6.100 -32.550 1.00 68.12 94 ILE A C 1
ATOM 668 O O . ILE A 1 94 ? 28.468 5.247 -32.462 1.00 68.12 94 ILE A O 1
ATOM 672 N N . VAL A 1 95 ? 29.515 7.052 -31.625 1.00 65.12 95 VAL A N 1
ATOM 673 C CA . VAL A 1 95 ? 28.648 7.188 -30.447 1.00 65.12 95 VAL A CA 1
ATOM 674 C C . VAL A 1 95 ? 27.198 7.351 -30.888 1.00 65.12 95 VAL A C 1
ATOM 676 O O . VAL A 1 95 ? 26.345 6.675 -30.346 1.00 65.12 95 VAL A O 1
ATOM 679 N N . LYS A 1 96 ? 26.917 8.133 -31.936 1.00 60.34 96 LYS A N 1
ATOM 680 C CA . LYS A 1 96 ? 25.574 8.252 -32.525 1.00 60.34 96 LYS A CA 1
ATOM 681 C C . LYS A 1 96 ? 25.073 6.975 -33.231 1.00 60.34 96 LYS A C 1
ATOM 683 O O . LYS A 1 96 ? 23.878 6.852 -33.451 1.00 60.34 96 LYS A O 1
ATOM 688 N N . ALA A 1 97 ? 25.928 6.035 -33.619 1.00 62.12 97 ALA A N 1
ATOM 689 C CA . ALA A 1 97 ? 25.490 4.765 -34.209 1.00 62.12 97 ALA A CA 1
ATOM 690 C C . ALA A 1 97 ? 25.194 3.704 -33.134 1.00 62.12 97 ALA A C 1
ATOM 692 O O . ALA A 1 97 ? 24.210 2.979 -33.240 1.00 62.12 97 ALA A O 1
ATOM 693 N N . VAL A 1 98 ? 26.031 3.640 -32.092 1.00 65.69 98 VAL A N 1
ATOM 694 C CA . VAL A 1 98 ? 25.901 2.696 -30.964 1.00 65.69 98 VAL A CA 1
ATOM 695 C C . VAL A 1 98 ? 24.870 3.186 -29.940 1.00 65.69 98 VAL A C 1
ATOM 697 O O . VAL A 1 98 ? 24.109 2.401 -29.385 1.00 65.69 98 VAL A O 1
ATOM 700 N N . PHE A 1 99 ? 24.812 4.501 -29.741 1.00 62.03 99 PHE A N 1
ATOM 701 C CA . PHE A 1 99 ? 23.873 5.224 -28.891 1.00 62.03 99 PHE A CA 1
ATOM 702 C C . PHE A 1 99 ? 23.241 6.352 -29.722 1.00 62.03 99 PHE A C 1
ATOM 704 O O . PHE A 1 99 ? 23.637 7.517 -29.586 1.00 62.03 99 PHE A O 1
ATOM 711 N N . PRO A 1 100 ? 22.304 6.044 -30.641 1.00 58.12 100 PRO A N 1
ATOM 712 C CA . PRO A 1 100 ? 21.627 7.073 -31.420 1.00 58.12 100 PRO A CA 1
ATOM 713 C C . PRO A 1 100 ? 21.107 8.158 -30.500 1.00 58.12 100 PRO A C 1
ATOM 715 O O . PRO A 1 100 ? 20.320 7.892 -29.597 1.00 58.12 100 PRO A O 1
ATOM 718 N N . THR A 1 101 ? 21.599 9.385 -30.718 1.00 53.41 101 THR A N 1
ATOM 719 C CA . THR A 1 101 ? 21.101 10.573 -30.031 1.00 53.41 101 THR A CA 1
ATOM 720 C C . THR A 1 101 ? 19.581 10.528 -30.151 1.00 53.41 101 THR A C 1
ATOM 722 O O . THR A 1 101 ? 19.098 10.541 -31.292 1.00 53.41 101 THR A O 1
ATOM 725 N N . PRO A 1 102 ? 18.835 10.429 -29.035 1.00 52.06 102 PRO A N 1
ATOM 726 C CA . PRO A 1 102 ? 17.385 10.372 -29.078 1.00 52.06 102 PRO A CA 1
ATOM 727 C C . PRO A 1 102 ? 16.917 11.648 -29.767 1.00 52.06 102 PRO A C 1
ATOM 729 O O . PRO A 1 102 ? 16.981 12.733 -29.197 1.00 52.06 102 PRO A O 1
ATOM 732 N N . THR A 1 103 ? 16.534 11.560 -31.040 1.00 52.59 103 THR A N 1
ATOM 733 C CA . THR A 1 103 ? 16.139 12.750 -31.816 1.00 52.59 103 THR A CA 1
ATOM 734 C C . THR A 1 103 ? 14.730 13.208 -31.454 1.00 52.59 103 THR A C 1
ATOM 736 O O . THR A 1 103 ? 14.303 14.283 -31.847 1.00 52.59 103 THR A O 1
ATOM 739 N N . THR A 1 104 ? 14.068 12.445 -30.592 1.00 42.50 104 THR A N 1
ATOM 740 C CA . THR A 1 104 ? 12.960 12.851 -29.738 1.00 42.50 104 THR A CA 1
ATOM 741 C C . THR A 1 104 ? 12.994 11.933 -28.525 1.00 42.50 104 THR A C 1
ATOM 743 O O . THR A 1 104 ? 13.260 10.741 -28.664 1.00 42.50 104 THR A O 1
ATOM 746 N N . VAL A 1 105 ? 12.672 12.463 -27.351 1.00 43.47 105 VAL A N 1
ATOM 747 C CA . VAL A 1 105 ? 12.610 11.762 -26.051 1.00 43.47 105 VAL A CA 1
ATOM 748 C C . VAL A 1 105 ? 11.615 10.569 -26.045 1.00 43.47 105 VAL A C 1
ATOM 750 O O . VAL A 1 105 ? 11.486 9.857 -25.060 1.00 43.47 105 VAL A O 1
ATOM 753 N N . ASN A 1 106 ? 10.959 10.287 -27.175 1.00 47.22 106 ASN A N 1
ATOM 754 C CA . ASN A 1 106 ? 10.051 9.162 -27.403 1.00 47.22 106 ASN A CA 1
ATOM 755 C C . ASN A 1 106 ? 10.727 7.813 -27.711 1.00 47.22 106 ASN A C 1
ATOM 757 O O . ASN A 1 106 ? 10.021 6.836 -27.934 1.00 47.22 106 ASN A O 1
ATOM 761 N N . SER A 1 107 ? 12.059 7.703 -27.732 1.00 39.84 107 SER A N 1
ATOM 762 C CA . SER A 1 107 ? 12.724 6.420 -28.027 1.00 39.84 107 SER A CA 1
ATOM 763 C C . SER A 1 107 ? 13.107 5.582 -26.799 1.00 39.84 107 SER A C 1
ATOM 765 O O . SER A 1 107 ? 13.805 4.587 -26.958 1.00 39.84 107 SER A O 1
ATOM 767 N N . MET A 1 108 ? 12.641 5.930 -25.593 1.00 42.94 108 MET A N 1
ATOM 768 C CA . MET A 1 108 ? 12.721 5.044 -24.413 1.00 42.94 108 MET A CA 1
ATOM 769 C C . MET A 1 108 ? 11.355 4.498 -23.968 1.00 42.94 108 MET A C 1
ATOM 771 O O . MET A 1 108 ? 11.255 3.847 -22.934 1.00 42.94 108 MET A O 1
ATOM 775 N N . LEU A 1 109 ? 10.312 4.711 -24.776 1.00 48.00 109 LEU A N 1
ATOM 776 C CA . LEU A 1 109 ? 8.983 4.149 -24.566 1.00 48.00 109 LEU A CA 1
ATOM 777 C C . LEU A 1 109 ? 8.427 3.685 -25.922 1.00 48.00 109 LEU A C 1
ATOM 779 O O . LEU A 1 109 ? 7.705 4.416 -26.598 1.00 48.00 109 LEU A O 1
ATOM 783 N N . ARG A 1 110 ? 8.795 2.483 -26.383 1.00 44.28 110 ARG A N 1
ATOM 784 C CA . ARG A 1 110 ? 8.079 1.876 -27.514 1.00 44.28 110 ARG A CA 1
ATOM 785 C C . ARG A 1 110 ? 6.702 1.448 -27.011 1.00 44.28 110 ARG A C 1
ATOM 787 O O . ARG A 1 110 ? 6.559 0.436 -26.341 1.00 44.28 110 ARG A O 1
ATOM 794 N N . ALA A 1 111 ? 5.697 2.261 -27.311 1.00 46.56 111 ALA A N 1
ATOM 795 C CA . ALA A 1 111 ? 4.288 1.976 -27.070 1.00 46.56 111 ALA A CA 1
ATOM 796 C C . ALA A 1 111 ? 3.700 1.054 -28.164 1.00 46.56 111 ALA A C 1
ATOM 798 O O . ALA A 1 111 ? 2.632 1.336 -28.698 1.00 46.56 111 ALA A O 1
ATOM 799 N N . ASP A 1 112 ? 4.408 -0.016 -28.548 1.00 48.84 112 ASP A N 1
ATOM 800 C CA . ASP A 1 112 ? 3.937 -1.019 -29.519 1.00 48.84 112 ASP A CA 1
ATOM 801 C C . ASP A 1 112 ? 3.719 -2.402 -28.889 1.00 48.84 112 ASP A C 1
ATOM 803 O O . ASP A 1 112 ? 3.859 -3.417 -29.559 1.00 48.84 112 ASP A O 1
ATOM 807 N N . GLY A 1 113 ? 3.337 -2.444 -27.606 1.00 45.09 113 GLY A N 1
ATOM 808 C CA . GLY A 1 113 ? 2.619 -3.572 -26.998 1.00 45.09 113 GLY A CA 1
ATOM 809 C C . GLY A 1 113 ? 3.294 -4.949 -27.032 1.00 45.09 113 GLY A C 1
ATOM 810 O O . GLY A 1 113 ? 2.640 -5.930 -26.695 1.00 45.09 113 GLY A O 1
ATOM 811 N N . ILE A 1 114 ? 4.565 -5.072 -27.429 1.00 50.72 114 ILE A N 1
ATOM 812 C CA . ILE A 1 114 ? 5.262 -6.361 -27.496 1.00 50.72 114 ILE A CA 1
ATOM 813 C C . ILE A 1 114 ? 6.704 -6.192 -26.996 1.00 50.72 114 ILE A C 1
ATOM 815 O O . ILE A 1 114 ? 7.606 -5.847 -27.754 1.00 50.72 114 ILE A O 1
ATOM 819 N N . GLY A 1 115 ? 6.922 -6.503 -25.712 1.00 39.81 115 GLY A N 1
ATOM 820 C CA . GLY A 1 115 ? 8.241 -6.875 -25.178 1.00 39.81 115 GLY A CA 1
ATOM 821 C C . GLY A 1 115 ? 8.805 -6.016 -24.038 1.00 39.81 115 GLY A C 1
ATOM 822 O O . GLY A 1 115 ? 9.538 -5.071 -24.284 1.00 39.81 115 GLY A O 1
ATOM 823 N N . GLY A 1 116 ? 8.537 -6.439 -22.796 1.00 41.91 116 GLY A N 1
ATOM 824 C CA . GLY A 1 116 ? 9.531 -6.615 -21.716 1.00 41.91 116 GLY A CA 1
ATOM 825 C C . GLY A 1 116 ? 10.384 -5.428 -21.230 1.00 41.91 116 GLY A C 1
ATOM 826 O O . GLY A 1 116 ? 11.306 -4.977 -21.893 1.00 41.91 116 GLY A O 1
ATOM 827 N N . ASN A 1 117 ? 10.143 -5.040 -19.975 1.00 51.84 117 ASN A N 1
ATOM 828 C CA . ASN A 1 117 ? 10.708 -3.920 -19.214 1.00 51.84 117 ASN A CA 1
ATOM 829 C C . ASN A 1 117 ? 12.022 -4.292 -18.474 1.00 51.84 117 ASN A C 1
ATOM 831 O O . ASN A 1 117 ? 12.006 -5.202 -17.644 1.00 51.84 117 ASN A O 1
ATOM 835 N N . TYR A 1 118 ? 13.116 -3.535 -18.625 1.00 48.53 118 TYR A N 1
ATOM 836 C CA . TYR A 1 118 ? 14.252 -3.554 -17.679 1.00 48.53 118 TYR A CA 1
ATOM 837 C C . TYR A 1 118 ? 14.488 -2.131 -17.144 1.00 48.53 118 TYR A C 1
ATOM 839 O O . TYR A 1 118 ? 14.702 -1.204 -17.914 1.00 48.53 118 TYR A O 1
ATOM 847 N N . VAL A 1 119 ? 14.390 -1.950 -15.827 1.00 53.84 119 VAL A N 1
ATOM 848 C CA . VAL A 1 119 ? 14.637 -0.699 -15.093 1.00 53.84 119 VAL A CA 1
ATOM 849 C C . VAL A 1 119 ? 15.486 -1.105 -13.897 1.00 53.84 119 VAL A C 1
ATOM 851 O O . VAL A 1 119 ? 15.067 -1.918 -13.079 1.00 53.84 119 VAL A O 1
ATOM 854 N N . GLU A 1 120 ? 16.696 -0.576 -13.823 1.00 44.91 120 GLU A N 1
ATOM 855 C CA . GLU A 1 120 ? 17.669 -0.892 -12.773 1.00 44.91 120 GLU A CA 1
ATOM 856 C C . GLU A 1 120 ? 17.571 0.062 -11.567 1.00 44.91 120 GLU A C 1
ATOM 858 O O . GLU A 1 120 ? 18.558 0.280 -10.875 1.00 44.91 120 GLU A O 1
ATOM 863 N N . ASP A 1 121 ? 16.395 0.640 -11.299 1.00 46.31 121 ASP A N 1
ATOM 864 C CA . ASP A 1 121 ? 16.114 1.297 -10.017 1.00 46.31 121 ASP A CA 1
ATOM 865 C C . ASP A 1 121 ? 15.345 0.314 -9.114 1.00 46.31 121 ASP A C 1
ATOM 867 O O . ASP A 1 121 ? 14.278 -0.172 -9.519 1.00 46.31 121 ASP A O 1
ATOM 871 N N . PRO A 1 122 ? 15.887 -0.025 -7.928 1.00 50.19 122 PRO A N 1
ATOM 872 C CA . PRO A 1 122 ? 15.382 -1.101 -7.086 1.00 50.19 122 PRO A CA 1
ATOM 873 C C . PRO A 1 122 ? 14.019 -0.837 -6.430 1.00 50.19 122 PRO A C 1
ATOM 875 O O . PRO A 1 122 ? 13.474 -1.790 -5.881 1.00 50.19 122 PRO A O 1
ATOM 878 N N . ASN A 1 123 ? 13.451 0.381 -6.479 1.00 52.28 123 ASN A N 1
ATOM 879 C CA . ASN A 1 123 ? 12.295 0.729 -5.635 1.00 52.28 123 ASN A CA 1
ATOM 880 C C . ASN A 1 123 ? 11.140 1.524 -6.281 1.00 52.28 123 ASN A C 1
ATOM 882 O O . ASN A 1 123 ? 10.365 2.062 -5.506 1.00 52.28 123 ASN A O 1
ATOM 886 N N . ILE A 1 124 ? 10.974 1.611 -7.617 1.00 52.31 124 ILE A N 1
ATOM 887 C CA . ILE A 1 124 ? 9.683 1.853 -8.343 1.00 52.31 124 ILE A CA 1
ATOM 888 C C . ILE A 1 124 ? 9.920 2.326 -9.793 1.00 52.31 124 ILE A C 1
ATOM 890 O O . ILE A 1 124 ? 10.859 3.054 -10.101 1.00 52.31 124 ILE A O 1
ATOM 894 N N . ARG A 1 125 ? 9.012 1.925 -10.702 1.00 48.97 125 ARG A N 1
ATOM 895 C CA . ARG A 1 125 ? 8.994 2.243 -12.141 1.00 48.97 125 ARG A CA 1
ATOM 896 C C . ARG A 1 125 ? 7.753 3.076 -12.490 1.00 48.97 125 ARG A C 1
ATOM 898 O O . ARG A 1 125 ? 6.656 2.759 -12.053 1.00 48.97 125 ARG A O 1
ATOM 905 N N . SER A 1 126 ? 7.939 4.119 -13.297 1.00 48.88 126 SER A N 1
ATOM 906 C CA . SER A 1 126 ? 6.897 5.006 -13.843 1.00 48.88 126 SER A CA 1
ATOM 907 C C . SER A 1 126 ? 5.777 4.255 -14.587 1.00 48.88 126 SER A C 1
ATOM 909 O O . SER A 1 126 ? 6.078 3.453 -15.471 1.00 48.88 126 SER A O 1
ATOM 911 N N . PHE A 1 127 ? 4.502 4.596 -14.335 1.00 53.41 127 PHE A N 1
ATOM 912 C CA . PHE A 1 127 ? 3.393 4.338 -15.277 1.00 53.41 127 PHE A CA 1
ATOM 913 C C . PHE A 1 127 ? 2.888 5.626 -15.920 1.00 53.41 127 PHE A C 1
ATOM 915 O O . PHE A 1 127 ? 1.711 5.966 -15.872 1.00 53.41 127 PHE A O 1
ATOM 922 N N . GLY A 1 128 ? 3.804 6.333 -16.581 1.00 44.41 128 GLY A N 1
ATOM 923 C CA . GLY A 1 128 ? 3.476 7.155 -17.742 1.00 44.41 128 GLY A CA 1
ATOM 924 C C . GLY A 1 128 ? 3.465 6.279 -18.995 1.00 44.41 128 GLY A C 1
ATOM 925 O O . GLY A 1 128 ? 4.516 5.849 -19.460 1.00 44.41 128 GLY A O 1
ATOM 926 N N . ASN A 1 129 ? 2.262 6.001 -19.505 1.00 47.53 129 ASN A N 1
ATOM 927 C CA . ASN A 1 129 ? 1.915 5.301 -20.756 1.00 47.53 129 ASN A CA 1
ATOM 928 C C . ASN A 1 129 ? 2.341 3.820 -20.868 1.00 47.53 129 ASN A C 1
ATOM 930 O O . ASN A 1 129 ? 2.123 3.204 -21.911 1.00 47.53 129 ASN A O 1
ATOM 934 N N . GLY A 1 130 ? 2.903 3.231 -19.813 1.00 46.03 130 GLY A N 1
ATOM 935 C CA . GLY A 1 130 ? 3.046 1.783 -19.691 1.00 46.03 130 GLY A CA 1
ATOM 936 C C . GLY A 1 130 ? 1.708 1.179 -19.287 1.00 46.0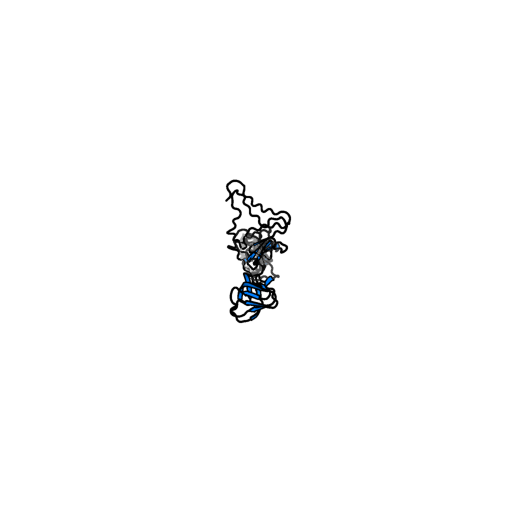3 130 GLY A C 1
ATOM 937 O O . GLY A 1 130 ? 1.277 1.352 -18.150 1.00 46.03 130 GLY A O 1
ATOM 938 N N . VAL A 1 131 ? 1.038 0.493 -20.211 1.00 44.72 131 VAL A N 1
ATOM 939 C CA . VAL A 1 131 ? -0.105 -0.357 -19.872 1.00 44.72 131 VAL A CA 1
ATOM 940 C C . VAL A 1 131 ? 0.411 -1.421 -18.902 1.00 44.72 131 VAL A C 1
ATOM 942 O O . VAL A 1 131 ? 1.185 -2.297 -19.283 1.00 44.72 131 VAL A O 1
ATOM 945 N N . PHE A 1 132 ? 0.033 -1.318 -17.630 1.00 52.69 132 PHE A N 1
ATOM 946 C CA . PHE A 1 132 ? 0.183 -2.413 -16.682 1.00 52.69 132 PHE A CA 1
ATOM 947 C C . PHE A 1 132 ? -0.873 -3.456 -17.044 1.00 52.69 132 PHE A C 1
ATOM 949 O O . PHE A 1 132 ? -1.973 -3.460 -16.500 1.00 52.69 132 PHE A O 1
ATOM 956 N N . GLU A 1 133 ? -0.563 -4.325 -18.010 1.00 52.22 133 GLU A N 1
ATOM 957 C CA . GLU A 1 133 ? -1.347 -5.540 -18.256 1.00 52.22 133 GLU A CA 1
ATOM 958 C C . GLU A 1 133 ? -1.051 -6.557 -17.149 1.00 52.22 133 GLU A C 1
ATOM 960 O O . GLU A 1 133 ? -0.524 -7.646 -17.372 1.00 52.22 133 GLU A O 1
ATOM 965 N N . LEU A 1 134 ? -1.359 -6.184 -15.908 1.00 55.47 134 LEU A N 1
ATOM 966 C CA . LEU A 1 134 ? -1.527 -7.169 -14.860 1.00 55.47 134 LEU A CA 1
ATOM 967 C C . LEU A 1 134 ? -2.871 -7.840 -15.128 1.00 55.47 134 LEU A C 1
ATOM 969 O O . LEU A 1 134 ? -3.904 -7.176 -15.102 1.00 55.47 134 LEU A O 1
ATOM 973 N N . GLY A 1 135 ? -2.874 -9.153 -15.373 1.00 65.50 135 GLY A N 1
ATOM 974 C CA . GLY A 1 135 ? -4.124 -9.921 -15.434 1.00 65.50 135 GLY A CA 1
ATOM 975 C C . GLY A 1 135 ? -4.990 -9.706 -14.180 1.00 65.50 135 GLY A C 1
ATOM 976 O O . GLY A 1 135 ? -6.213 -9.674 -14.272 1.00 65.50 135 GLY A O 1
ATOM 977 N N . SER A 1 136 ? -4.344 -9.469 -13.032 1.00 76.62 136 SER A N 1
ATOM 978 C CA . SER A 1 136 ? -4.925 -8.966 -11.784 1.00 76.62 136 SER A CA 1
ATOM 979 C C . SER A 1 136 ? -3.835 -8.277 -10.950 1.00 76.62 136 SER A C 1
ATOM 981 O O . SER A 1 136 ? -2.742 -8.827 -10.818 1.00 76.62 136 SER A O 1
ATOM 983 N N . LEU A 1 137 ? -4.114 -7.109 -10.364 1.00 81.00 137 LEU A N 1
ATOM 984 C CA . LEU A 1 137 ? -3.265 -6.522 -9.321 1.00 81.00 137 LEU A CA 1
ATOM 985 C C . LEU A 1 137 ? -3.577 -7.225 -7.991 1.00 81.00 137 LEU A C 1
ATOM 987 O O . LEU A 1 137 ? -4.691 -7.106 -7.488 1.00 81.00 137 LEU A O 1
ATOM 991 N N . LEU A 1 138 ? -2.605 -7.959 -7.448 1.00 81.12 138 LEU A N 1
ATOM 992 C CA . LEU A 1 138 ? -2.638 -8.504 -6.091 1.00 81.12 138 LEU A CA 1
ATOM 993 C C . LEU A 1 138 ? -1.701 -7.663 -5.225 1.00 81.12 138 LEU A C 1
ATOM 995 O O . LEU A 1 138 ? -0.542 -7.471 -5.588 1.00 81.12 138 LEU A O 1
ATOM 999 N N . VAL A 1 139 ? -2.215 -7.158 -4.107 1.00 86.06 139 VAL A N 1
ATOM 1000 C CA . VAL A 1 139 ? -1.442 -6.392 -3.129 1.00 86.06 139 VAL A CA 1
ATOM 1001 C C . VAL A 1 139 ? -1.489 -7.153 -1.812 1.00 86.06 139 VAL A C 1
ATOM 1003 O O . VAL A 1 139 ? -2.567 -7.347 -1.255 1.00 86.06 139 VAL A O 1
ATOM 1006 N N . GLU A 1 140 ? -0.327 -7.618 -1.361 1.00 85.62 140 GLU A N 1
ATOM 1007 C CA . GLU A 1 140 ? -0.137 -8.313 -0.086 1.00 85.62 140 GLU A CA 1
ATOM 1008 C C . GLU A 1 140 ? 0.661 -7.416 0.862 1.00 85.62 140 GLU A C 1
ATOM 1010 O O . GLU A 1 140 ? 1.518 -6.642 0.428 1.00 85.62 140 GLU A O 1
ATOM 1015 N N . GLY A 1 141 ? 0.368 -7.518 2.156 1.00 87.44 141 GLY A N 1
ATOM 1016 C CA . GLY A 1 141 ? 1.119 -6.823 3.190 1.00 87.44 141 GLY A CA 1
ATOM 1017 C C . GLY A 1 141 ? 2.538 -7.382 3.351 1.00 87.44 141 GLY A C 1
ATOM 1018 O O . GLY A 1 141 ? 2.798 -8.561 3.111 1.00 87.44 141 GLY A O 1
ATOM 1019 N N . SER A 1 142 ? 3.484 -6.516 3.718 1.00 90.00 142 SER A N 1
ATOM 1020 C CA . SER A 1 142 ? 4.912 -6.847 3.815 1.00 90.00 142 SER A CA 1
ATOM 1021 C C . SER A 1 142 ? 5.371 -7.319 5.199 1.00 90.00 142 SER A C 1
ATOM 1023 O O . SER A 1 142 ? 6.526 -7.731 5.337 1.00 90.00 142 SER A O 1
ATOM 1025 N N . LEU A 1 143 ? 4.526 -7.228 6.231 1.00 94.94 143 LEU A N 1
ATOM 1026 C CA . LEU A 1 143 ? 4.847 -7.520 7.635 1.00 94.94 143 LEU A CA 1
ATOM 1027 C C . LEU A 1 143 ? 6.165 -6.867 8.081 1.00 94.94 143 LEU A C 1
ATOM 1029 O O . LEU A 1 143 ? 7.056 -7.530 8.632 1.00 94.94 143 LEU A O 1
ATOM 1033 N N . SER A 1 144 ? 6.309 -5.578 7.759 1.00 93.75 144 SER A N 1
ATOM 1034 C CA . SER A 1 144 ? 7.551 -4.809 7.902 1.00 93.75 144 SER A CA 1
ATOM 1035 C C . SER A 1 144 ? 7.475 -3.673 8.921 1.00 93.75 144 SER A C 1
ATOM 1037 O O . SER A 1 144 ? 8.503 -3.059 9.202 1.00 93.75 144 SER A O 1
ATOM 1039 N N . SER A 1 145 ? 6.296 -3.376 9.471 1.00 95.06 145 SER A N 1
ATOM 1040 C CA . SER A 1 145 ? 6.148 -2.365 10.519 1.00 95.06 145 SER A CA 1
ATOM 1041 C C . SER A 1 145 ? 6.338 -3.025 11.880 1.00 95.06 145 SER A C 1
ATOM 1043 O O . SER A 1 145 ? 5.468 -3.758 12.338 1.00 95.06 145 SER A O 1
ATOM 1045 N N . GLN A 1 146 ? 7.489 -2.817 12.519 1.00 97.56 146 GLN A N 1
ATOM 1046 C CA . GLN A 1 146 ? 7.717 -3.330 13.871 1.00 97.56 146 GLN A CA 1
ATOM 1047 C C . GLN A 1 146 ? 6.812 -2.595 14.862 1.00 97.56 146 GLN A C 1
ATOM 1049 O O . GLN A 1 146 ? 6.721 -1.367 14.819 1.00 97.56 146 GLN A O 1
ATOM 1054 N N . ILE A 1 147 ? 6.168 -3.336 15.759 1.00 97.50 147 ILE A N 1
ATOM 1055 C CA . ILE A 1 147 ? 5.399 -2.733 16.851 1.00 97.50 147 ILE A CA 1
ATOM 1056 C C . ILE A 1 147 ? 6.327 -2.255 17.974 1.00 97.50 147 ILE A C 1
ATOM 1058 O O . ILE A 1 147 ? 7.460 -2.723 18.109 1.00 97.50 147 ILE A O 1
ATOM 1062 N N . SER A 1 148 ? 5.847 -1.341 18.813 1.00 97.75 148 SER A N 1
ATOM 1063 C CA . SER A 1 148 ? 6.571 -0.930 20.016 1.00 97.75 148 SER A CA 1
ATOM 1064 C C . SER A 1 148 ? 6.658 -2.064 21.047 1.00 97.75 148 SER A C 1
ATOM 1066 O O . SER A 1 148 ? 5.761 -2.897 21.160 1.00 97.75 148 SER A O 1
ATOM 1068 N N . GLY A 1 149 ? 7.728 -2.081 21.845 1.00 98.06 149 GLY A N 1
ATOM 1069 C CA . GLY A 1 149 ? 7.900 -3.058 22.922 1.00 98.06 149 GLY A CA 1
ATOM 1070 C C . GLY A 1 149 ? 8.238 -4.466 22.430 1.00 98.06 149 GLY A C 1
ATOM 1071 O O . GLY A 1 149 ? 8.826 -4.647 21.371 1.00 98.06 149 GLY A O 1
ATOM 1072 N N . THR A 1 150 ? 7.915 -5.470 23.247 1.00 98.38 150 THR A N 1
ATOM 1073 C CA . THR A 1 150 ? 8.128 -6.890 22.917 1.00 98.38 150 THR A CA 1
ATOM 1074 C C . THR A 1 150 ? 6.931 -7.730 23.331 1.00 98.38 150 THR A C 1
ATOM 1076 O O . THR A 1 150 ? 6.143 -7.318 24.188 1.00 98.38 150 THR A O 1
ATOM 1079 N N . VAL A 1 151 ? 6.811 -8.926 22.762 1.00 98.56 151 VAL A N 1
ATOM 1080 C CA . VAL A 1 151 ? 5.714 -9.852 23.053 1.00 98.56 151 VAL A CA 1
ATOM 1081 C C . VAL A 1 151 ? 6.194 -11.155 23.687 1.00 98.56 151 VAL A C 1
ATOM 1083 O O . VAL A 1 151 ? 7.354 -11.563 23.566 1.00 98.56 151 VAL A O 1
ATOM 1086 N N . ALA A 1 152 ? 5.277 -11.807 24.392 1.00 98.50 152 ALA A N 1
ATOM 1087 C CA . ALA A 1 152 ? 5.421 -13.143 24.934 1.00 98.50 152 ALA A CA 1
ATOM 1088 C C . ALA A 1 152 ? 4.233 -14.011 24.519 1.00 98.50 152 ALA A C 1
ATOM 1090 O O . ALA A 1 152 ? 3.081 -13.567 24.521 1.00 98.50 152 ALA A O 1
ATOM 1091 N N . VAL A 1 153 ? 4.544 -15.260 24.191 1.00 98.50 153 VAL A N 1
ATOM 1092 C CA . VAL A 1 153 ? 3.615 -16.268 23.679 1.00 98.50 153 VAL A CA 1
ATOM 1093 C C . VAL A 1 153 ? 3.778 -17.562 24.465 1.00 98.50 153 VAL A C 1
ATOM 1095 O O . VAL A 1 153 ? 4.870 -17.911 24.925 1.00 98.50 153 VAL A O 1
ATOM 1098 N N . THR A 1 154 ? 2.668 -18.270 24.644 1.00 98.06 154 THR A N 1
ATOM 1099 C CA . THR A 1 154 ? 2.630 -19.568 25.326 1.00 98.06 154 THR A CA 1
ATOM 1100 C C . THR A 1 154 ? 2.202 -20.635 24.331 1.00 98.06 154 THR A C 1
ATOM 1102 O O . THR A 1 154 ? 1.260 -20.435 23.570 1.00 98.06 154 THR A O 1
ATOM 1105 N N . GLN A 1 155 ? 2.880 -21.779 24.353 1.00 97.62 155 GLN A N 1
ATOM 1106 C CA . GLN A 1 155 ? 2.556 -22.916 23.508 1.00 97.62 155 GLN A CA 1
ATOM 1107 C C . GLN A 1 155 ? 1.099 -23.356 23.710 1.00 97.62 155 GLN A C 1
ATOM 1109 O O . GLN A 1 155 ? 0.637 -23.508 24.843 1.00 97.62 155 GLN A O 1
ATOM 1114 N N . ASN A 1 156 ? 0.411 -23.639 22.605 1.00 97.56 156 ASN A N 1
ATOM 1115 C CA . ASN A 1 156 ? -0.999 -24.022 22.542 1.00 97.56 156 ASN A CA 1
ATOM 1116 C C . ASN A 1 156 ? -1.965 -22.960 23.102 1.00 97.56 156 ASN A C 1
ATOM 1118 O O . ASN A 1 156 ? -3.026 -23.314 23.617 1.00 97.56 156 ASN A O 1
ATOM 1122 N N . SER A 1 157 ? -1.611 -21.679 22.999 1.00 98.12 157 SER A N 1
ATOM 1123 C CA . SER A 1 157 ? -2.447 -20.547 23.410 1.00 98.12 157 SER A CA 1
ATOM 1124 C C . SER A 1 157 ? -2.543 -19.521 22.284 1.00 98.12 157 SER A C 1
ATOM 1126 O O . SER A 1 157 ? -1.568 -19.290 21.574 1.00 98.12 157 SER A O 1
ATOM 1128 N N . ASP A 1 158 ? -3.699 -18.885 22.138 1.00 98.38 158 ASP A N 1
ATOM 1129 C CA . ASP A 1 158 ? -3.941 -17.746 21.242 1.00 98.38 158 ASP A CA 1
ATOM 1130 C C . ASP A 1 158 ? -3.641 -16.393 21.916 1.00 98.38 158 ASP A C 1
ATOM 1132 O O . ASP A 1 158 ? -3.539 -15.366 21.251 1.00 98.38 158 ASP A O 1
ATOM 1136 N N . ALA A 1 159 ? -3.496 -16.372 23.243 1.00 98.38 159 ALA A N 1
ATOM 1137 C CA . ALA A 1 159 ? -3.174 -15.165 23.992 1.00 98.38 159 ALA A CA 1
ATOM 1138 C C . ALA A 1 159 ? -1.719 -14.710 23.785 1.00 98.38 159 ALA A C 1
ATOM 1140 O O . ALA A 1 159 ? -0.773 -15.482 23.972 1.00 98.38 159 ALA A O 1
ATOM 1141 N N . VAL A 1 160 ? -1.556 -13.416 23.512 1.00 98.69 160 VAL A N 1
ATOM 1142 C CA . VAL A 1 160 ? -0.262 -12.729 23.434 1.00 98.69 160 VAL A CA 1
ATOM 1143 C C . VAL A 1 160 ? -0.207 -11.658 24.516 1.00 98.69 160 VAL A C 1
ATOM 1145 O O . VAL A 1 160 ? -1.137 -10.858 24.668 1.00 98.69 160 VAL A O 1
ATOM 1148 N N . VAL A 1 161 ? 0.894 -11.636 25.266 1.00 98.50 161 VAL A N 1
ATOM 1149 C CA . VAL A 1 161 ? 1.139 -10.644 26.319 1.00 98.50 161 VAL A CA 1
ATOM 1150 C C . VAL A 1 161 ? 2.271 -9.725 25.887 1.00 98.50 161 VAL A C 1
ATOM 1152 O O . VAL A 1 161 ? 3.376 -10.179 25.603 1.00 98.50 161 VAL A O 1
ATOM 1155 N N . GLY A 1 162 ? 1.999 -8.428 25.848 1.00 98.44 162 GLY A N 1
ATOM 1156 C CA . GLY A 1 162 ? 2.965 -7.396 25.509 1.00 98.44 162 GLY A CA 1
ATOM 1157 C C . GLY A 1 162 ? 3.690 -6.832 26.730 1.00 98.44 162 GLY A C 1
ATOM 1158 O O . GLY A 1 162 ? 3.163 -6.802 27.843 1.00 98.44 162 GLY A O 1
ATOM 1159 N N . THR A 1 163 ? 4.916 -6.360 26.529 1.00 98.50 163 THR A N 1
ATOM 1160 C CA . THR A 1 163 ? 5.676 -5.559 27.496 1.00 98.50 163 THR A CA 1
ATOM 1161 C C . THR A 1 163 ? 6.144 -4.284 26.812 1.00 98.50 163 THR A C 1
ATOM 1163 O O . THR A 1 163 ? 6.964 -4.335 25.896 1.00 98.50 163 THR A O 1
ATOM 1166 N N . GLY A 1 164 ? 5.626 -3.137 27.263 1.00 97.94 164 GLY A N 1
ATOM 1167 C CA . GLY A 1 164 ? 5.915 -1.832 26.654 1.00 97.94 164 GLY A CA 1
ATOM 1168 C C . GLY A 1 164 ? 5.304 -1.641 25.262 1.00 97.94 164 GLY A C 1
ATOM 1169 O O . GLY A 1 164 ? 5.759 -0.774 24.526 1.00 97.94 164 GLY A O 1
ATOM 1170 N N . THR A 1 165 ? 4.323 -2.469 24.906 1.00 98.62 165 THR A N 1
ATOM 1171 C CA . THR A 1 165 ? 3.571 -2.414 23.650 1.00 98.62 165 THR A CA 1
ATOM 1172 C C . THR A 1 165 ? 2.433 -1.394 23.728 1.00 98.62 165 THR A C 1
ATOM 1174 O O . THR A 1 165 ? 1.978 -1.056 24.824 1.00 98.62 165 THR A O 1
ATOM 1177 N N . SER A 1 166 ? 1.943 -0.955 22.566 1.00 97.75 166 SER A N 1
ATOM 1178 C CA . SER A 1 166 ? 0.772 -0.073 22.424 1.00 97.75 166 SER A CA 1
ATOM 1179 C C . SER A 1 166 ? -0.259 -0.679 21.464 1.00 97.75 166 SER A C 1
ATOM 1181 O O . SER A 1 166 ? -0.587 -0.104 20.423 1.00 97.75 166 SER A O 1
ATOM 1183 N N . PHE A 1 167 ? -0.742 -1.890 21.768 1.00 98.12 167 PHE A N 1
ATOM 1184 C CA . PHE A 1 167 ? -1.559 -2.657 20.821 1.00 98.12 167 PHE A CA 1
ATOM 1185 C C . PHE A 1 167 ? -2.829 -1.931 20.354 1.00 98.12 167 PHE A C 1
ATOM 1187 O O . PHE A 1 167 ? -3.178 -2.072 19.187 1.00 98.12 167 PHE A O 1
ATOM 1194 N N . LEU A 1 168 ? -3.508 -1.134 21.194 1.00 95.75 168 LEU A N 1
ATOM 1195 C CA . LEU A 1 168 ? -4.761 -0.477 20.784 1.00 95.75 168 LEU A CA 1
ATOM 1196 C C . LEU A 1 168 ? -4.557 0.552 19.665 1.00 95.75 168 LEU A C 1
ATOM 1198 O O . LEU A 1 168 ? -5.494 0.822 18.915 1.00 95.75 168 LEU A O 1
ATOM 1202 N N . SER A 1 169 ? -3.360 1.134 19.561 1.00 93.62 169 SER A N 1
ATOM 1203 C CA . SER A 1 169 ? -3.026 2.118 18.527 1.00 93.62 169 SER A CA 1
ATOM 1204 C C . SER A 1 169 ? -2.234 1.545 17.355 1.00 93.62 169 SER A C 1
ATOM 1206 O O . SER A 1 169 ? -2.302 2.103 16.265 1.00 93.62 169 SER A O 1
ATOM 1208 N N . GLU A 1 170 ? -1.469 0.473 17.566 1.00 95.38 170 GLU A N 1
ATOM 1209 C CA . GLU A 1 170 ? -0.542 -0.067 16.556 1.00 95.38 170 GLU A CA 1
ATOM 1210 C C . GLU A 1 170 ? -1.075 -1.316 15.847 1.00 95.38 170 GLU A C 1
ATOM 1212 O O . GLU A 1 170 ? -0.612 -1.648 14.756 1.00 95.38 170 GLU A O 1
ATOM 1217 N N . VAL A 1 171 ? -2.039 -2.016 16.454 1.00 96.19 171 VAL A N 1
ATOM 1218 C CA . VAL A 1 171 ? -2.504 -3.323 15.983 1.00 96.19 171 VAL A CA 1
ATOM 1219 C C . VAL A 1 171 ? -4.033 -3.357 15.949 1.00 96.19 171 VAL A C 1
ATOM 1221 O O . VAL A 1 171 ? -4.679 -3.683 16.943 1.00 96.19 171 VAL A O 1
ATOM 1224 N N . PRO A 1 172 ? -4.664 -3.036 14.813 1.00 92.94 172 PRO A N 1
ATOM 1225 C CA . PRO A 1 172 ? -6.109 -3.168 14.690 1.00 92.94 172 PRO A CA 1
ATOM 1226 C C . PRO A 1 172 ? -6.539 -4.642 14.731 1.00 92.94 172 PRO A C 1
ATOM 1228 O O . PRO A 1 172 ? -5.870 -5.522 14.187 1.00 92.94 172 PRO A O 1
ATOM 1231 N N . SER A 1 173 ? -7.695 -4.935 15.331 1.00 94.12 173 SER A N 1
ATOM 1232 C CA . SER A 1 173 ? -8.314 -6.263 15.216 1.00 94.12 173 SER A CA 1
ATOM 1233 C C . SER A 1 173 ? -8.614 -6.587 13.750 1.00 94.12 173 SER A C 1
ATOM 1235 O O . SER A 1 173 ? -9.176 -5.745 13.047 1.00 94.12 173 SER A O 1
ATOM 1237 N N . GLY A 1 174 ? -8.307 -7.804 13.315 1.00 93.50 174 GLY A N 1
ATOM 1238 C CA . GLY A 1 174 ? -8.434 -8.259 11.931 1.00 93.50 174 GLY A CA 1
ATOM 1239 C C . GLY A 1 174 ? -7.188 -8.027 11.075 1.00 93.50 174 GLY A C 1
ATOM 1240 O O . GLY A 1 174 ? -7.128 -8.561 9.973 1.00 93.50 174 GLY A O 1
ATOM 1241 N N . SER A 1 175 ? -6.194 -7.280 11.569 1.00 95.69 175 SER A N 1
ATOM 1242 C CA . SER A 1 175 ? -4.904 -7.130 10.884 1.00 95.69 175 SER A CA 1
ATOM 1243 C C . SER A 1 175 ? -4.044 -8.391 10.996 1.00 95.69 175 SER A C 1
ATOM 1245 O O . SER A 1 175 ? -4.271 -9.255 11.852 1.00 95.69 175 SER A O 1
ATOM 1247 N N . THR A 1 176 ? -3.034 -8.484 10.135 1.00 97.00 176 THR A N 1
ATOM 1248 C CA . THR A 1 176 ? -2.020 -9.538 10.196 1.00 97.00 176 THR A CA 1
ATOM 1249 C C . THR A 1 176 ? -0.891 -9.143 11.150 1.00 97.00 176 THR A C 1
ATOM 1251 O O . THR A 1 176 ? -0.417 -8.004 11.133 1.00 97.00 176 THR A O 1
ATOM 1254 N N . ILE A 1 177 ? -0.411 -10.099 11.947 1.00 98.06 177 ILE A N 1
ATOM 1255 C CA . ILE A 1 177 ? 0.768 -9.943 12.802 1.00 98.06 177 ILE A CA 1
ATOM 1256 C C . ILE A 1 177 ? 1.726 -11.121 12.620 1.00 98.06 177 ILE A C 1
ATOM 1258 O O . ILE A 1 177 ? 1.321 -12.283 12.581 1.00 98.06 177 ILE A O 1
ATOM 1262 N N . LYS A 1 178 ? 3.019 -10.818 12.537 1.00 98.06 178 LYS A N 1
ATOM 1263 C CA . LYS A 1 178 ? 4.114 -11.784 12.545 1.00 98.06 178 LYS A CA 1
ATOM 1264 C C . LYS A 1 178 ? 4.791 -11.769 13.903 1.00 98.06 178 LYS A C 1
ATOM 1266 O O . LYS A 1 178 ? 5.222 -10.707 14.352 1.00 98.06 178 LYS A O 1
ATOM 1271 N N . ILE A 1 179 ? 4.913 -12.936 14.522 1.00 97.62 179 ILE A N 1
ATOM 1272 C CA . ILE A 1 179 ? 5.632 -13.139 15.782 1.00 97.62 179 ILE A CA 1
ATOM 1273 C C . ILE A 1 179 ? 6.635 -14.263 15.537 1.00 97.62 179 ILE A C 1
ATOM 1275 O O . ILE A 1 179 ? 6.245 -15.382 15.204 1.00 97.62 179 ILE A O 1
ATOM 1279 N N . ASP A 1 180 ? 7.924 -13.956 15.680 1.00 93.12 180 ASP A N 1
ATOM 1280 C CA . ASP A 1 180 ? 9.010 -14.856 15.271 1.00 93.12 180 ASP A CA 1
ATOM 1281 C C . ASP A 1 180 ? 8.853 -15.305 13.796 1.00 93.12 180 ASP A C 1
ATOM 1283 O O . ASP A 1 180 ? 8.845 -14.461 12.892 1.00 93.12 180 ASP A O 1
ATOM 1287 N N . ALA A 1 181 ? 8.715 -16.609 13.535 1.00 90.31 181 ALA A N 1
ATOM 1288 C CA . ALA A 1 181 ? 8.547 -17.170 12.193 1.00 90.31 181 ALA A CA 1
ATOM 1289 C C . ALA A 1 181 ? 7.078 -17.411 11.790 1.00 90.31 181 ALA A C 1
ATOM 1291 O O . ALA A 1 181 ? 6.819 -17.796 10.647 1.00 90.31 181 ALA A O 1
ATOM 1292 N N . GLU A 1 182 ? 6.124 -17.212 12.702 1.00 95.69 182 GLU A N 1
ATOM 1293 C CA . GLU A 1 182 ? 4.707 -17.510 12.482 1.00 95.69 182 GLU A CA 1
ATOM 1294 C C . GLU A 1 182 ? 3.909 -16.229 12.186 1.00 95.69 182 GLU A C 1
ATOM 1296 O O . GLU A 1 182 ? 4.235 -15.137 12.656 1.00 95.69 182 GLU A O 1
ATOM 1301 N N . THR A 1 183 ? 2.870 -16.354 11.359 1.00 97.19 183 THR A N 1
ATOM 1302 C CA . THR A 1 183 ? 1.993 -15.250 10.941 1.00 97.19 183 THR A CA 1
ATOM 1303 C C . THR A 1 183 ? 0.553 -15.596 11.283 1.00 97.19 183 THR A C 1
ATOM 1305 O O . THR A 1 183 ? 0.105 -16.705 10.997 1.00 97.19 183 THR A O 1
ATOM 1308 N N . PHE A 1 184 ? -0.157 -14.639 11.868 1.00 98.06 184 PHE A N 1
ATOM 1309 C CA . PHE A 1 184 ? -1.504 -14.806 12.401 1.00 98.06 184 PHE A CA 1
ATOM 1310 C C . PHE A 1 184 ? -2.394 -13.638 11.999 1.00 98.06 184 PHE A C 1
ATOM 1312 O O . PHE A 1 184 ? -1.906 -12.537 11.729 1.00 98.06 184 PHE A O 1
ATOM 1319 N N . THR A 1 185 ? -3.705 -13.846 12.057 1.00 97.25 185 THR A N 1
ATOM 1320 C CA . THR A 1 185 ? -4.661 -12.737 12.104 1.00 97.25 185 THR A CA 1
ATOM 1321 C C . THR A 1 185 ? -4.975 -12.405 13.560 1.00 97.25 185 THR A C 1
ATOM 1323 O O . THR A 1 185 ? -5.184 -13.286 14.392 1.00 97.25 185 THR A O 1
ATOM 1326 N N . VAL A 1 186 ? -5.018 -11.118 13.895 1.00 98.19 186 VAL A N 1
ATOM 1327 C CA . VAL A 1 186 ? -5.361 -10.659 15.245 1.00 98.19 186 VAL A CA 1
ATOM 1328 C C . VAL A 1 186 ? -6.870 -10.763 15.436 1.00 98.19 186 VAL A C 1
ATOM 1330 O O . VAL A 1 186 ? -7.627 -10.005 14.835 1.00 98.19 186 VAL A O 1
ATOM 1333 N N . ALA A 1 187 ? -7.327 -11.671 16.293 1.00 97.88 187 ALA A N 1
ATOM 1334 C CA . ALA A 1 187 ? -8.751 -11.867 16.550 1.00 97.88 187 ALA A CA 1
ATOM 1335 C C . ALA A 1 187 ? -9.356 -10.700 17.345 1.00 97.88 187 ALA A C 1
ATOM 1337 O O . ALA A 1 187 ? -10.404 -10.163 16.982 1.00 97.88 187 ALA A O 1
ATOM 1338 N N . ALA A 1 188 ? -8.687 -10.278 18.420 1.00 97.69 188 ALA A N 1
ATOM 1339 C CA . ALA A 1 188 ? -9.115 -9.143 19.233 1.00 97.69 188 ALA A CA 1
ATOM 1340 C C . ALA A 1 188 ? -7.940 -8.513 19.981 1.00 97.69 188 ALA A C 1
ATOM 1342 O O . ALA A 1 188 ? -7.044 -9.217 20.447 1.00 97.69 188 ALA A O 1
ATOM 1343 N N . VAL A 1 189 ? -8.000 -7.195 20.171 1.00 97.88 189 VAL A N 1
ATOM 1344 C CA . VAL A 1 189 ? -7.091 -6.454 21.052 1.00 97.88 189 VAL A CA 1
ATOM 1345 C C . VAL A 1 189 ? -7.853 -6.038 22.300 1.00 97.88 189 VAL A C 1
ATOM 1347 O O . VAL A 1 189 ? -8.861 -5.338 22.224 1.00 97.88 189 VAL A O 1
ATOM 1350 N N . ILE A 1 190 ? -7.392 -6.524 23.449 1.00 97.69 190 ILE A N 1
ATOM 1351 C CA . ILE A 1 190 ? -8.072 -6.379 24.741 1.00 97.69 190 ILE A CA 1
ATOM 1352 C C . ILE A 1 190 ? -7.561 -5.128 25.465 1.00 97.69 190 ILE A C 1
ATOM 1354 O O . ILE A 1 190 ? -8.332 -4.418 26.110 1.00 97.69 190 ILE A O 1
ATOM 1358 N N . SER A 1 191 ? -6.258 -4.857 25.370 1.00 98.25 191 SER A N 1
ATOM 1359 C CA . SER A 1 191 ? -5.593 -3.680 25.935 1.00 98.25 191 SER A CA 1
ATOM 1360 C C . SER A 1 191 ? -4.263 -3.429 25.224 1.00 98.25 191 SER A C 1
ATOM 1362 O O . SER A 1 191 ? -3.841 -4.244 24.407 1.00 98.25 191 SER A O 1
ATOM 1364 N N . ASP A 1 192 ? -3.552 -2.357 25.584 1.00 98.44 192 ASP A N 1
ATOM 1365 C CA . ASP A 1 192 ? -2.227 -2.042 25.023 1.00 98.44 192 ASP A CA 1
ATOM 1366 C C . ASP A 1 192 ? -1.179 -3.152 25.195 1.00 98.44 192 ASP A C 1
ATOM 1368 O O . ASP A 1 192 ? -0.179 -3.170 24.480 1.00 98.44 192 ASP A O 1
ATOM 1372 N N . VAL A 1 193 ? -1.414 -4.095 26.110 1.00 98.25 193 VAL A N 1
ATOM 1373 C CA . VAL A 1 193 ? -0.493 -5.188 26.456 1.00 98.25 193 VAL A CA 1
ATOM 1374 C C . VAL A 1 193 ? -1.118 -6.577 26.324 1.00 98.25 193 VAL A C 1
ATOM 1376 O O . VAL A 1 193 ? -0.521 -7.559 26.762 1.00 98.25 193 VAL A O 1
ATOM 1379 N N . SER A 1 194 ? -2.319 -6.701 25.756 1.00 98.12 194 SER A N 1
ATOM 1380 C CA . SER A 1 194 ? -2.947 -8.009 25.562 1.00 98.12 194 SER A CA 1
ATOM 1381 C C . SER A 1 194 ? -3.796 -8.065 24.298 1.00 98.12 194 SER A C 1
ATOM 1383 O O . SER A 1 194 ? -4.684 -7.235 24.090 1.00 98.12 194 SER A O 1
ATOM 1385 N N . LEU A 1 195 ? -3.542 -9.087 23.481 1.00 98.62 195 LEU A N 1
ATOM 1386 C CA . LEU A 1 195 ? -4.344 -9.436 22.312 1.00 98.62 195 LEU A CA 1
ATOM 1387 C C . LEU A 1 195 ? -4.535 -10.954 22.215 1.00 98.62 195 LEU A C 1
ATOM 1389 O O . LEU A 1 195 ? -3.893 -11.724 22.933 1.00 98.62 195 LEU A O 1
ATOM 1393 N N . THR A 1 196 ? -5.424 -11.366 21.318 1.00 98.56 196 THR A N 1
ATOM 1394 C CA . THR A 1 196 ? -5.688 -12.769 20.971 1.00 98.56 196 THR A CA 1
ATOM 1395 C C . THR A 1 196 ? -5.511 -12.978 19.474 1.00 98.56 196 THR A C 1
ATOM 1397 O O . THR A 1 196 ? -5.846 -12.096 18.677 1.00 98.56 196 THR A O 1
ATOM 1400 N N . LEU A 1 197 ? -4.969 -14.132 19.107 1.00 98.56 197 LEU A N 1
ATOM 1401 C CA . LEU A 1 197 ? -4.755 -14.576 17.733 1.00 98.56 197 LEU A CA 1
ATOM 1402 C C . LEU A 1 197 ? -5.958 -15.387 17.232 1.00 98.56 197 LEU A C 1
ATOM 1404 O O . LEU A 1 197 ? -6.787 -15.852 18.011 1.00 98.56 197 LEU A O 1
ATOM 1408 N N . ASP A 1 198 ? -6.060 -15.559 15.920 1.00 98.12 198 ASP A N 1
ATOM 1409 C CA . ASP A 1 198 ? -7.070 -16.401 15.271 1.00 98.12 198 ASP A CA 1
ATOM 1410 C C . ASP A 1 198 ? -6.817 -17.908 15.447 1.00 98.12 198 ASP A C 1
ATOM 1412 O O . ASP A 1 198 ? -7.720 -18.729 15.261 1.00 98.12 198 ASP A O 1
ATOM 1416 N N . SER A 1 199 ? -5.592 -18.276 15.816 1.00 97.94 199 SER A N 1
ATOM 1417 C CA . SER A 1 199 ? -5.167 -19.646 16.074 1.00 97.94 199 SER A CA 1
ATOM 1418 C C . SER A 1 199 ? -4.095 -19.702 17.166 1.00 97.94 199 SER A C 1
ATOM 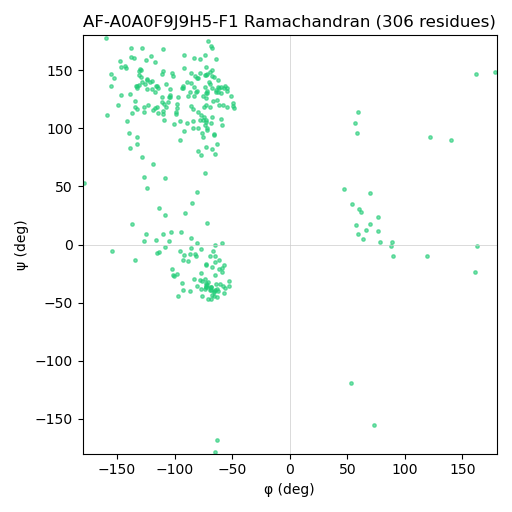1420 O O . SER A 1 199 ? -3.425 -18.716 17.469 1.00 97.94 199 SER A O 1
ATOM 1422 N N . ASN A 1 200 ? -3.951 -20.868 17.798 1.00 98.19 200 ASN A N 1
ATOM 1423 C CA . ASN A 1 200 ? -2.982 -21.057 18.874 1.00 98.19 200 ASN A CA 1
ATOM 1424 C C . ASN A 1 200 ? -1.543 -21.016 18.344 1.00 98.19 200 ASN A C 1
ATOM 1426 O O . ASN A 1 200 ? -1.229 -21.695 17.367 1.00 98.19 200 ASN A O 1
ATOM 1430 N N . PHE A 1 201 ? -0.653 -20.348 19.076 1.00 97.44 201 PHE A N 1
ATOM 1431 C CA . PHE A 1 201 ? 0.788 -20.414 18.855 1.00 97.44 201 PHE A CA 1
ATOM 1432 C C . PHE A 1 201 ? 1.310 -21.823 19.174 1.00 97.44 201 PHE A C 1
ATOM 1434 O O . PHE A 1 201 ? 1.091 -22.333 20.278 1.00 97.44 201 PHE A O 1
ATOM 1441 N N . LEU A 1 202 ? 1.974 -22.483 18.222 1.00 96.38 202 LEU A N 1
ATOM 1442 C CA . LEU A 1 202 ? 2.330 -23.906 18.355 1.00 96.38 202 LEU A CA 1
ATOM 1443 C C . LEU A 1 202 ? 3.768 -24.136 18.832 1.00 96.38 202 LEU A C 1
ATOM 1445 O O . LEU A 1 202 ? 4.059 -25.180 19.436 1.00 96.38 202 LEU A O 1
ATOM 1449 N N . ALA A 1 203 ? 4.672 -23.187 18.593 1.00 94.88 203 ALA A N 1
ATOM 1450 C CA . ALA A 1 203 ? 6.041 -23.284 19.079 1.00 94.88 203 ALA A CA 1
ATOM 1451 C C . ALA A 1 203 ? 6.132 -23.168 20.617 1.00 94.88 203 ALA A C 1
ATOM 1453 O O . ALA A 1 203 ? 5.151 -22.936 21.326 1.00 94.88 203 ALA A O 1
ATOM 1454 N N . ALA A 1 204 ? 7.324 -23.438 21.155 1.00 96.31 204 ALA A N 1
ATOM 1455 C CA . ALA A 1 204 ? 7.572 -23.421 22.595 1.00 96.31 204 ALA A CA 1
ATOM 1456 C C . ALA A 1 204 ? 7.378 -22.017 23.192 1.00 96.31 204 ALA A C 1
ATOM 1458 O O . ALA A 1 204 ? 7.479 -21.015 22.493 1.00 96.31 204 ALA A O 1
ATOM 1459 N N . ASN A 1 205 ? 7.160 -21.949 24.507 1.00 96.88 205 ASN A N 1
ATOM 1460 C CA . ASN A 1 205 ? 7.007 -20.679 25.219 1.00 96.88 205 ASN A CA 1
ATOM 1461 C C . ASN A 1 205 ? 8.200 -19.749 24.967 1.00 96.88 205 ASN A C 1
ATOM 1463 O O . ASN A 1 205 ? 9.355 -20.152 25.142 1.00 96.88 205 ASN A O 1
ATOM 1467 N N . GLN A 1 206 ? 7.910 -18.498 24.630 1.00 97.38 206 GLN A N 1
ATOM 1468 C CA . GLN A 1 206 ? 8.910 -17.479 24.329 1.00 97.38 206 GLN A CA 1
ATOM 1469 C C . GLN A 1 206 ? 8.463 -16.116 24.865 1.00 97.38 206 GLN A C 1
ATOM 1471 O O . GLN A 1 206 ? 7.276 -15.844 25.034 1.00 97.38 206 GLN A O 1
ATOM 1476 N N . SER A 1 207 ? 9.432 -15.251 25.151 1.00 97.75 207 SER A N 1
ATOM 1477 C CA . SER A 1 207 ? 9.211 -13.893 25.653 1.00 97.75 207 SER A CA 1
ATOM 1478 C C . SER A 1 207 ? 10.280 -12.953 25.126 1.00 97.75 207 SER A C 1
ATOM 1480 O O . SER A 1 207 ? 11.412 -13.391 24.919 1.00 97.75 207 SER A O 1
ATOM 1482 N N . GLY A 1 208 ? 9.959 -11.666 25.010 1.00 97.44 208 GLY A N 1
ATOM 1483 C CA . GLY A 1 208 ? 10.902 -10.674 24.497 1.00 97.44 208 GLY A CA 1
ATOM 1484 C C . GLY A 1 208 ? 11.044 -10.733 22.976 1.00 97.44 208 GLY A C 1
ATOM 1485 O O . GLY A 1 208 ? 12.089 -10.355 22.458 1.00 97.44 208 GLY A O 1
ATOM 1486 N N . LEU A 1 209 ? 10.030 -11.257 22.281 1.00 98.19 209 LEU A N 1
ATOM 1487 C CA . LEU A 1 209 ? 10.019 -11.355 20.826 1.00 98.19 209 LEU A CA 1
ATOM 1488 C C . LEU A 1 209 ? 9.655 -10.009 20.204 1.00 98.19 209 LEU A C 1
ATOM 1490 O O . LEU A 1 209 ? 8.771 -9.308 20.705 1.00 98.19 209 LEU A O 1
ATOM 1494 N N . ASP A 1 210 ? 10.287 -9.705 19.077 1.00 97.62 210 ASP A N 1
ATOM 1495 C CA . ASP A 1 210 ? 9.812 -8.667 18.174 1.00 97.62 210 ASP A CA 1
ATOM 1496 C C . ASP A 1 210 ? 8.573 -9.167 17.425 1.00 97.62 210 ASP A C 1
ATOM 1498 O O . ASP A 1 210 ? 8.464 -10.349 17.077 1.00 97.62 210 ASP A O 1
ATOM 1502 N N . ALA A 1 211 ? 7.649 -8.252 17.151 1.00 98.12 211 ALA A N 1
ATOM 1503 C CA . ALA A 1 211 ? 6.486 -8.524 16.326 1.00 98.12 211 ALA A CA 1
ATOM 1504 C C . ALA A 1 211 ? 6.320 -7.441 15.260 1.00 98.12 211 ALA A C 1
ATOM 1506 O O . ALA A 1 211 ? 6.705 -6.284 15.452 1.00 98.12 211 ALA A O 1
ATOM 1507 N N . PHE A 1 212 ? 5.767 -7.837 14.119 1.00 98.12 212 PHE A N 1
ATOM 1508 C CA . PHE A 1 212 ? 5.638 -6.975 12.952 1.00 98.12 212 PHE A CA 1
ATOM 1509 C C . PHE A 1 212 ? 4.227 -7.056 12.392 1.00 98.12 212 PHE A C 1
ATOM 1511 O O . PHE A 1 212 ? 3.684 -8.148 12.247 1.00 98.12 212 PHE A O 1
ATOM 1518 N N . THR A 1 213 ? 3.659 -5.915 12.040 1.00 97.19 213 THR A N 1
ATOM 1519 C CA . THR A 1 213 ? 2.389 -5.810 11.327 1.00 97.19 213 THR A CA 1
ATOM 1520 C C . THR A 1 213 ? 2.617 -5.322 9.906 1.00 97.19 213 THR A C 1
ATOM 1522 O O . THR A 1 213 ? 3.712 -4.883 9.519 1.00 97.19 213 THR A O 1
ATOM 1525 N N . ASP A 1 214 ? 1.565 -5.421 9.107 1.00 94.88 214 ASP A N 1
ATOM 1526 C CA . ASP A 1 214 ? 1.530 -4.755 7.820 1.00 94.88 214 ASP A CA 1
ATOM 1527 C C . ASP A 1 214 ? 1.420 -3.232 8.014 1.00 94.88 214 ASP A C 1
ATOM 1529 O O . ASP A 1 214 ? 0.675 -2.770 8.891 1.00 94.88 214 ASP A O 1
ATOM 1533 N N . PRO A 1 215 ? 2.130 -2.428 7.200 1.00 91.56 215 PRO A N 1
ATOM 1534 C CA . PRO A 1 215 ? 1.710 -1.052 6.964 1.00 91.56 215 PRO A CA 1
ATOM 1535 C C . PRO A 1 215 ? 0.356 -1.042 6.228 1.00 91.56 215 PRO A C 1
ATOM 1537 O O . PRO A 1 215 ? -0.210 -2.092 5.921 1.00 91.56 215 PRO A O 1
ATOM 1540 N N . ASP A 1 216 ? -0.159 0.143 5.903 1.00 91.56 216 ASP A N 1
ATOM 1541 C CA . ASP A 1 216 ? -1.309 0.261 5.004 1.00 91.56 216 ASP A CA 1
ATOM 1542 C C . ASP A 1 216 ? -1.067 -0.537 3.708 1.00 91.56 216 ASP A C 1
ATOM 1544 O O . ASP A 1 216 ? -0.029 -0.392 3.058 1.00 91.56 216 ASP A O 1
ATOM 1548 N N . LEU A 1 217 ? -2.021 -1.400 3.347 1.00 92.31 217 LEU A N 1
ATOM 1549 C CA . LEU A 1 217 ? -1.886 -2.350 2.241 1.00 92.31 217 LEU A CA 1
ATOM 1550 C C . LEU A 1 217 ? -1.793 -1.631 0.898 1.00 92.31 217 LEU A C 1
ATOM 1552 O O . LEU A 1 217 ? -1.008 -2.020 0.039 1.00 92.31 217 LEU A O 1
ATOM 1556 N N . PHE A 1 218 ? -2.594 -0.586 0.696 1.00 92.06 218 PHE A N 1
ATOM 1557 C CA . PHE A 1 218 ? -2.584 0.170 -0.551 1.00 92.06 218 PHE A CA 1
ATOM 1558 C C . PHE A 1 218 ? -2.938 1.632 -0.318 1.00 92.06 218 PHE A C 1
ATOM 1560 O O . PHE A 1 218 ? -4.047 1.952 0.104 1.00 92.06 218 PHE A O 1
ATOM 1567 N N . THR A 1 219 ? -2.022 2.527 -0.674 1.00 91.25 219 THR A N 1
ATOM 1568 C CA . THR A 1 219 ? -2.209 3.971 -0.554 1.00 91.25 219 THR A CA 1
ATOM 1569 C C . THR A 1 219 ? -2.109 4.642 -1.919 1.00 91.25 219 THR A C 1
ATOM 1571 O O . THR A 1 219 ? -1.197 4.403 -2.710 1.00 91.25 219 THR A O 1
ATOM 1574 N N . VAL A 1 220 ? -3.058 5.530 -2.202 1.00 93.25 220 VAL A N 1
ATOM 1575 C CA . VAL A 1 220 ? -2.932 6.543 -3.251 1.00 93.25 220 VAL A CA 1
ATOM 1576 C C . VAL A 1 220 ? -2.788 7.872 -2.542 1.00 93.25 220 VAL A C 1
ATOM 1578 O O . VAL A 1 220 ? -3.676 8.268 -1.787 1.00 93.25 220 VAL A O 1
ATOM 1581 N N . GLN A 1 221 ? -1.686 8.566 -2.792 1.00 92.88 221 GLN A N 1
ATOM 1582 C CA . GLN A 1 221 ? -1.349 9.818 -2.128 1.00 92.88 221 GLN A CA 1
ATOM 1583 C C . GLN A 1 221 ? -1.101 10.950 -3.121 1.00 92.88 221 GLN A C 1
ATOM 1585 O O . GLN A 1 221 ? -0.840 10.735 -4.305 1.00 92.88 221 GLN A O 1
ATOM 1590 N N . THR A 1 222 ? -1.219 12.175 -2.623 1.00 88.50 222 THR A N 1
ATOM 1591 C CA . THR A 1 222 ? -0.760 13.378 -3.327 1.00 88.50 222 THR A CA 1
ATOM 1592 C C . THR A 1 222 ? 0.774 13.443 -3.358 1.00 88.50 222 THR A C 1
ATOM 1594 O O . THR A 1 222 ? 1.447 12.627 -2.734 1.00 88.50 222 THR A O 1
ATOM 1597 N N . SER A 1 223 ? 1.340 14.439 -4.048 1.00 92.06 223 SER A N 1
ATOM 1598 C CA . SER A 1 223 ? 2.789 14.711 -4.037 1.00 92.06 223 SER A CA 1
ATOM 1599 C C . SER A 1 223 ? 3.352 15.070 -2.659 1.00 92.06 223 SER A C 1
ATOM 1601 O O . SER A 1 223 ? 4.567 15.082 -2.497 1.00 92.06 223 SER A O 1
ATOM 1603 N N . ASP A 1 224 ? 2.474 15.368 -1.700 1.00 88.44 224 ASP A N 1
ATOM 1604 C CA . ASP A 1 224 ? 2.815 15.853 -0.363 1.00 88.44 224 ASP A CA 1
ATOM 1605 C C . ASP A 1 224 ? 2.551 14.766 0.700 1.00 88.44 224 ASP A C 1
ATOM 1607 O O . ASP A 1 224 ? 2.228 15.083 1.841 1.00 88.44 224 ASP A O 1
ATOM 1611 N N . ASP A 1 225 ? 2.580 13.487 0.304 1.00 88.44 225 ASP A N 1
ATOM 1612 C CA . ASP A 1 225 ? 2.338 12.306 1.153 1.00 88.44 225 ASP A CA 1
ATOM 1613 C C . ASP A 1 225 ? 0.972 12.280 1.868 1.00 88.44 225 ASP A C 1
ATOM 1615 O O . ASP A 1 225 ? 0.747 11.509 2.797 1.00 88.44 225 ASP A O 1
ATOM 1619 N N . ASN A 1 226 ? 0.008 13.093 1.417 1.00 88.25 226 ASN A N 1
ATOM 1620 C CA . ASN A 1 226 ? -1.361 13.043 1.932 1.00 88.25 226 ASN A CA 1
ATOM 1621 C C . ASN A 1 226 ? -2.169 11.955 1.204 1.00 88.25 226 ASN A C 1
ATOM 1623 O O . ASN A 1 226 ? -2.398 12.104 -0.005 1.00 88.25 226 ASN A O 1
ATOM 1627 N N . PRO A 1 227 ? -2.644 10.898 1.890 1.00 90.06 227 PRO A N 1
ATOM 1628 C CA . PRO A 1 227 ? -3.411 9.829 1.264 1.00 90.06 227 PRO A CA 1
ATOM 1629 C C . PRO A 1 227 ? -4.826 10.292 0.910 1.00 90.06 227 PRO A C 1
ATOM 1631 O O . PRO A 1 227 ? -5.558 10.845 1.728 1.00 90.06 227 PRO A O 1
ATOM 1634 N N . VAL A 1 228 ? -5.236 10.042 -0.330 1.00 92.19 228 VAL A N 1
ATOM 1635 C CA . VAL A 1 228 ? -6.587 10.330 -0.841 1.00 92.19 228 VAL A CA 1
ATOM 1636 C C . VAL A 1 228 ? -7.460 9.078 -0.906 1.00 92.19 228 VAL A C 1
ATOM 1638 O O . VAL A 1 228 ? -8.682 9.182 -0.782 1.00 92.19 228 VAL A O 1
ATOM 1641 N N . PHE A 1 229 ? -6.831 7.909 -1.045 1.00 93.69 229 PHE A N 1
ATOM 1642 C CA . PHE A 1 229 ? -7.434 6.584 -0.941 1.00 93.69 229 PHE A CA 1
ATOM 1643 C C . PHE A 1 229 ? -6.472 5.686 -0.163 1.00 93.69 229 PHE A C 1
ATOM 1645 O O . PHE A 1 229 ? -5.288 5.640 -0.492 1.00 93.69 229 PHE A O 1
ATOM 1652 N N . ASN A 1 230 ? -6.972 4.995 0.853 1.00 94.31 230 ASN A N 1
ATOM 1653 C CA . ASN A 1 230 ? -6.198 4.097 1.695 1.00 94.31 230 ASN A CA 1
ATOM 1654 C C . ASN A 1 230 ? -6.945 2.776 1.878 1.00 94.31 230 ASN A C 1
ATOM 1656 O O . ASN A 1 230 ? -8.145 2.788 2.148 1.00 94.31 230 ASN A O 1
ATOM 1660 N N . ILE A 1 231 ? -6.238 1.659 1.780 1.00 94.94 231 ILE A N 1
ATOM 1661 C CA . ILE A 1 231 ? -6.656 0.374 2.330 1.00 94.94 231 ILE A CA 1
ATOM 1662 C C . ILE A 1 231 ? -5.721 0.107 3.501 1.00 94.94 231 ILE A C 1
ATOM 1664 O O . ILE A 1 231 ? -4.545 -0.187 3.292 1.00 94.94 231 ILE A O 1
ATOM 1668 N N . ALA A 1 232 ? -6.249 0.237 4.714 1.00 93.94 232 ALA A N 1
ATOM 1669 C CA . ALA A 1 232 ? -5.497 0.032 5.940 1.00 93.94 232 ALA A CA 1
ATOM 1670 C C . ALA A 1 232 ? -5.086 -1.441 6.114 1.00 93.94 232 ALA A C 1
ATOM 1672 O O . ALA A 1 232 ? -5.576 -2.333 5.415 1.00 93.94 232 ALA A O 1
ATOM 1673 N N . ASN A 1 233 ? -4.201 -1.704 7.075 1.00 92.50 233 ASN A N 1
ATOM 1674 C CA . ASN A 1 233 ? -3.674 -3.046 7.362 1.00 92.50 233 ASN A CA 1
ATOM 1675 C C . ASN A 1 233 ? -4.707 -4.072 7.873 1.00 92.50 233 ASN A C 1
ATOM 1677 O O . ASN A 1 233 ? -4.414 -5.263 7.941 1.00 92.50 233 ASN A O 1
ATOM 1681 N N . ASP A 1 234 ? -5.920 -3.633 8.201 1.00 91.88 234 ASP A N 1
ATOM 1682 C CA . ASP A 1 234 ? -7.071 -4.476 8.541 1.00 91.88 234 ASP A CA 1
ATOM 1683 C C . ASP A 1 234 ? -8.097 -4.581 7.397 1.00 91.88 234 ASP A C 1
ATOM 1685 O O . ASP A 1 234 ? -9.214 -5.071 7.581 1.00 91.88 234 ASP A O 1
ATOM 1689 N N . GLY A 1 235 ? -7.733 -4.097 6.205 1.00 92.44 235 GLY A N 1
ATOM 1690 C CA . GLY A 1 235 ? -8.555 -4.137 4.999 1.00 92.44 235 GLY A CA 1
ATOM 1691 C C . GLY A 1 235 ? -9.661 -3.081 4.942 1.00 92.44 235 GLY A C 1
ATOM 1692 O O . GLY A 1 235 ? -10.426 -3.058 3.972 1.00 92.44 235 GLY A O 1
ATOM 1693 N N . LYS A 1 236 ? -9.774 -2.198 5.940 1.00 94.12 236 LYS A N 1
ATOM 1694 C CA . LYS A 1 236 ? -10.735 -1.089 5.896 1.00 94.12 236 LYS A CA 1
ATOM 1695 C C . LYS A 1 236 ? -10.291 -0.022 4.901 1.00 94.12 236 LYS A C 1
ATOM 1697 O O . LYS A 1 236 ? -9.107 0.262 4.745 1.00 94.12 236 LYS A O 1
ATOM 1702 N N . ILE A 1 237 ? -11.266 0.604 4.252 1.00 96.00 237 ILE A N 1
ATOM 1703 C CA . ILE A 1 237 ? -11.040 1.573 3.183 1.00 96.00 237 ILE A CA 1
ATOM 1704 C C . ILE A 1 237 ? -11.305 2.984 3.701 1.00 96.00 237 ILE A C 1
ATOM 1706 O O . ILE A 1 237 ? -12.407 3.301 4.152 1.00 96.00 237 ILE A O 1
ATOM 1710 N N . GLY A 1 238 ? -10.303 3.848 3.592 1.00 94.62 238 GLY A N 1
ATOM 1711 C CA . GLY A 1 238 ? -10.397 5.275 3.858 1.00 94.62 238 GLY A CA 1
ATOM 1712 C C . GLY A 1 238 ? -10.348 6.090 2.568 1.00 94.62 238 GLY A C 1
ATOM 1713 O O . GLY A 1 238 ? -9.541 5.828 1.679 1.00 94.62 238 GLY A O 1
ATOM 1714 N N . MET A 1 239 ? -11.192 7.113 2.460 1.00 93.25 239 MET A N 1
ATOM 1715 C CA . MET A 1 239 ? -11.142 8.096 1.375 1.00 93.25 239 MET A CA 1
ATOM 1716 C C . MET A 1 239 ? -11.171 9.522 1.926 1.00 93.25 239 MET A C 1
ATOM 1718 O O . MET A 1 239 ? -11.732 9.781 2.998 1.00 93.25 239 MET A O 1
ATOM 1722 N N . GLY A 1 240 ? -10.562 10.448 1.180 1.00 87.88 240 GLY A N 1
ATOM 1723 C CA . GLY A 1 240 ? -10.559 11.876 1.507 1.00 87.88 240 GLY A CA 1
ATOM 1724 C C . GLY A 1 240 ? -9.715 12.229 2.735 1.00 87.88 240 GLY A C 1
ATOM 1725 O O . GLY A 1 240 ? -10.166 12.983 3.593 1.00 87.88 240 GLY A O 1
ATOM 1726 N N . GLY A 1 241 ? -8.506 11.666 2.842 1.00 86.19 241 GLY A N 1
ATOM 1727 C CA . GLY A 1 241 ? -7.583 11.938 3.954 1.00 86.19 241 GLY A CA 1
ATOM 1728 C C . GLY A 1 241 ? -7.741 11.020 5.168 1.00 86.19 241 GLY A C 1
ATOM 1729 O O . GLY A 1 241 ? -7.051 11.205 6.165 1.00 86.19 241 GLY A O 1
ATOM 1730 N N . THR A 1 242 ? -8.646 10.037 5.121 1.00 88.12 242 THR A N 1
ATOM 1731 C CA . THR A 1 242 ? -8.858 9.104 6.238 1.00 88.12 242 THR A CA 1
ATOM 1732 C C . THR A 1 242 ? -7.789 8.010 6.243 1.00 88.12 242 THR A C 1
ATOM 1734 O O . THR A 1 242 ? -7.902 7.043 5.496 1.00 88.12 242 THR A O 1
ATOM 1737 N N . THR A 1 243 ? -6.770 8.142 7.094 1.00 86.94 243 THR A N 1
ATOM 1738 C CA . THR A 1 243 ? -5.711 7.126 7.268 1.00 86.94 243 THR A CA 1
ATOM 1739 C C . THR A 1 243 ? -6.096 6.001 8.217 1.00 86.94 243 THR A C 1
ATOM 1741 O O . THR A 1 243 ? -5.662 4.876 8.027 1.00 86.94 243 THR A O 1
ATOM 1744 N N . THR A 1 244 ? -6.951 6.272 9.202 1.00 88.38 244 THR A N 1
ATOM 1745 C CA . THR A 1 244 ? -7.369 5.304 10.228 1.00 88.38 244 THR A CA 1
ATOM 1746 C C . THR A 1 244 ? -8.882 5.065 10.183 1.00 88.38 244 THR A C 1
ATOM 1748 O O . THR A 1 244 ? -9.616 5.518 11.068 1.00 88.38 244 THR A O 1
ATOM 1751 N N . PRO A 1 245 ? -9.398 4.408 9.127 1.00 92.25 245 PRO A N 1
ATOM 1752 C CA . PRO A 1 245 ? -10.823 4.136 9.005 1.00 92.25 245 PRO A CA 1
ATOM 1753 C C . PRO A 1 245 ? -11.335 3.280 10.176 1.00 92.25 245 PRO A C 1
ATOM 1755 O O . PRO A 1 245 ? -10.788 2.237 10.528 1.00 92.25 245 PRO A O 1
ATOM 1758 N N . THR A 1 246 ? -12.429 3.723 10.786 1.00 90.19 246 THR A N 1
ATOM 1759 C CA . THR A 1 246 ? -13.085 3.060 11.928 1.00 90.19 246 THR A CA 1
ATOM 1760 C C . THR A 1 246 ? -14.187 2.092 11.495 1.00 90.19 246 THR A C 1
ATOM 1762 O O . THR A 1 246 ? -14.639 1.257 12.279 1.00 90.19 246 THR A O 1
ATOM 1765 N N . THR A 1 247 ? -14.599 2.167 10.228 1.00 90.00 247 THR A N 1
ATOM 1766 C CA . THR A 1 247 ? -15.587 1.289 9.587 1.00 90.00 247 THR A CA 1
ATOM 1767 C C . THR A 1 247 ? -15.020 0.730 8.281 1.00 90.00 247 THR A C 1
ATOM 1769 O O . THR A 1 247 ? -13.981 1.187 7.821 1.00 90.00 247 THR A O 1
ATOM 1772 N N . ILE A 1 248 ? -15.687 -0.259 7.673 1.00 91.12 248 ILE A N 1
ATOM 1773 C CA . ILE A 1 248 ? -15.206 -0.921 6.441 1.00 91.12 248 ILE A CA 1
ATOM 1774 C C . ILE A 1 248 ? -14.952 0.080 5.304 1.00 91.12 248 ILE A C 1
ATOM 1776 O O . ILE A 1 248 ? -14.000 -0.085 4.549 1.00 91.12 248 ILE A O 1
ATOM 1780 N N . LEU A 1 249 ? -15.792 1.107 5.184 1.00 93.31 249 LEU A N 1
ATOM 1781 C CA . LEU A 1 249 ? -15.612 2.196 4.233 1.00 93.31 249 LEU A CA 1
ATOM 1782 C C . LEU A 1 249 ? -15.916 3.515 4.932 1.00 93.31 249 LEU A C 1
ATOM 1784 O O . LEU A 1 249 ? -17.069 3.795 5.267 1.00 93.31 249 LEU A O 1
ATOM 1788 N N . GLU A 1 250 ? -14.890 4.335 5.102 1.00 92.00 250 GLU A N 1
ATOM 1789 C CA . GLU A 1 250 ? -15.004 5.671 5.667 1.00 92.00 250 GLU A CA 1
ATOM 1790 C C . GLU A 1 250 ? -14.597 6.715 4.625 1.00 92.00 250 GLU A C 1
ATOM 1792 O O . GLU A 1 250 ? -13.459 6.750 4.161 1.00 92.00 250 GLU A O 1
ATOM 1797 N N . ILE A 1 251 ? -15.542 7.581 4.254 1.00 90.94 251 ILE A N 1
ATOM 1798 C CA . ILE A 1 251 ? -15.311 8.677 3.311 1.00 90.94 251 ILE A CA 1
ATOM 1799 C C . ILE A 1 251 ? -15.503 9.993 4.056 1.00 90.94 251 ILE A C 1
ATOM 1801 O O . ILE A 1 251 ? -16.597 10.272 4.553 1.00 90.94 251 ILE A O 1
ATOM 1805 N N . LYS A 1 252 ? -14.446 10.802 4.127 1.00 85.25 252 LYS A N 1
ATOM 1806 C CA . LYS A 1 252 ? -14.482 12.151 4.703 1.00 85.25 252 LYS A CA 1
ATOM 1807 C C . LYS A 1 252 ? -14.325 13.198 3.610 1.00 85.25 252 LYS A C 1
ATOM 1809 O O . LYS A 1 252 ? -13.657 12.962 2.607 1.00 85.25 252 LYS A O 1
ATOM 1814 N N . THR A 1 253 ? -14.927 14.365 3.812 1.00 79.69 253 THR A N 1
ATOM 1815 C CA . THR A 1 253 ? -14.637 15.554 3.006 1.00 79.69 253 THR A CA 1
ATOM 1816 C C . THR A 1 253 ? -13.708 16.487 3.775 1.00 79.69 253 THR A C 1
ATOM 1818 O O . THR A 1 253 ? -13.831 16.602 4.996 1.00 79.69 253 THR A O 1
ATOM 1821 N N . PRO A 1 254 ? -12.789 17.181 3.085 1.00 70.94 254 PRO A N 1
ATOM 1822 C CA . PRO A 1 254 ? -11.872 18.120 3.724 1.00 70.94 254 PRO A CA 1
ATOM 1823 C C . PRO A 1 254 ? -12.563 19.421 4.180 1.00 70.94 254 PRO A C 1
ATOM 1825 O O . PRO A 1 254 ? -12.008 20.137 5.011 1.00 70.94 254 PRO A O 1
ATOM 1828 N N . SER A 1 255 ? -13.770 19.723 3.679 1.00 69.88 255 SER A N 1
ATOM 1829 C CA . SER A 1 255 ? -14.558 20.917 4.021 1.00 69.88 255 SER A CA 1
ATOM 1830 C C . SER A 1 255 ? -15.995 20.593 4.429 1.00 69.88 255 SER A C 1
ATOM 1832 O O . SER A 1 255 ? -16.619 19.643 3.947 1.00 69.88 255 SER A O 1
ATOM 1834 N N . THR A 1 256 ? -16.553 21.439 5.297 1.00 58.38 256 THR A N 1
ATOM 1835 C CA . THR A 1 256 ? -17.986 21.452 5.609 1.00 58.38 256 THR A CA 1
ATOM 1836 C C . THR A 1 256 ? -18.775 21.950 4.398 1.00 58.38 256 THR A C 1
ATOM 1838 O O . THR A 1 256 ? -18.601 23.097 3.989 1.00 58.38 256 THR A O 1
ATOM 1841 N N . GLY A 1 257 ? -19.651 21.105 3.850 1.00 58.62 257 GLY A N 1
ATOM 1842 C CA . GLY A 1 257 ? -20.548 21.442 2.735 1.00 58.62 257 GLY A CA 1
ATOM 1843 C C . GLY A 1 257 ? -20.361 20.605 1.468 1.00 58.62 257 GLY A C 1
ATOM 1844 O O . GLY A 1 257 ? -21.214 20.674 0.586 1.00 58.62 257 GLY A O 1
ATOM 1845 N N . ASP A 1 258 ? -19.306 19.792 1.391 1.00 68.31 258 ASP A N 1
ATOM 1846 C CA . ASP A 1 258 ? -19.102 18.871 0.272 1.00 68.31 258 ASP A CA 1
ATOM 1847 C C . ASP A 1 258 ? -19.835 17.538 0.484 1.00 68.31 258 ASP A C 1
ATOM 1849 O O . ASP A 1 258 ? -19.964 17.041 1.607 1.00 68.31 258 ASP A O 1
ATOM 1853 N N . ASP A 1 259 ? -20.286 16.929 -0.615 1.00 70.38 259 ASP A N 1
ATOM 1854 C CA . ASP A 1 259 ? -20.839 15.575 -0.605 1.00 70.38 259 ASP A CA 1
ATOM 1855 C C . ASP A 1 259 ? -19.688 14.561 -0.457 1.00 70.38 259 ASP A C 1
ATOM 1857 O O . ASP A 1 259 ? -18.938 14.328 -1.405 1.00 70.38 259 ASP A O 1
ATOM 1861 N N . ALA A 1 260 ? -19.576 13.898 0.700 1.00 72.00 260 ALA A N 1
ATOM 1862 C CA . ALA A 1 260 ? -18.639 12.779 0.878 1.00 72.00 260 ALA A CA 1
ATOM 1863 C C . ALA A 1 260 ? -18.976 11.598 -0.044 1.00 72.00 260 ALA A C 1
ATOM 1865 O O . ALA A 1 260 ? -18.097 10.946 -0.597 1.00 72.00 260 ALA A O 1
ATOM 1866 N N . LEU A 1 261 ? -20.270 11.336 -0.235 1.00 84.12 261 LEU A N 1
ATOM 1867 C CA . LEU A 1 261 ? -20.767 10.282 -1.106 1.00 84.12 261 LEU A CA 1
ATOM 1868 C C . LEU A 1 261 ? -22.011 10.773 -1.842 1.00 84.12 261 LEU A C 1
ATOM 1870 O O . LEU A 1 261 ? -23.100 10.857 -1.275 1.00 84.12 261 LEU A O 1
ATOM 1874 N N . ARG A 1 262 ? -21.858 11.062 -3.134 1.00 74.38 262 ARG A N 1
ATOM 1875 C CA . ARG A 1 262 ? -22.973 11.422 -4.010 1.00 74.38 262 ARG A CA 1
ATOM 1876 C C . ARG A 1 262 ? -23.424 10.210 -4.821 1.00 74.38 262 ARG A C 1
ATOM 1878 O O . ARG A 1 262 ? -22.726 9.780 -5.734 1.00 74.38 262 ARG A O 1
ATOM 1885 N N . ILE A 1 263 ? -24.628 9.708 -4.550 1.00 77.94 263 ILE A N 1
ATOM 1886 C CA . ILE A 1 263 ? -25.263 8.641 -5.341 1.00 77.94 263 ILE A CA 1
ATOM 1887 C C . ILE A 1 263 ? -26.449 9.245 -6.098 1.00 77.94 263 ILE A C 1
ATOM 1889 O O . ILE A 1 263 ? -27.408 9.716 -5.489 1.00 77.94 263 ILE A O 1
ATOM 1893 N N . SER A 1 264 ? -26.391 9.271 -7.430 1.00 71.62 264 SER A N 1
ATOM 1894 C CA . SER A 1 264 ? -27.447 9.858 -8.268 1.00 71.62 264 SER A CA 1
ATOM 1895 C C . SER A 1 264 ? -27.667 9.046 -9.544 1.00 71.62 264 SER A C 1
ATOM 1897 O O . SER A 1 264 ? -26.750 8.387 -10.025 1.00 71.62 264 SER A O 1
ATOM 1899 N N . SER A 1 265 ? -28.885 9.079 -10.092 1.00 68.50 265 SER A N 1
ATOM 1900 C CA . SER A 1 265 ? -29.207 8.484 -11.394 1.00 68.50 265 SER A CA 1
ATOM 1901 C C . SER A 1 265 ? -29.749 9.557 -12.329 1.00 68.50 265 SER A C 1
ATOM 1903 O O . SER A 1 265 ? -30.533 10.408 -11.913 1.00 68.50 265 SER A O 1
ATOM 1905 N N . SER A 1 266 ? -29.340 9.506 -13.596 1.00 65.25 266 SER A N 1
ATOM 1906 C CA . SER A 1 266 ? -29.845 10.379 -14.660 1.00 65.25 266 SER A CA 1
ATOM 1907 C C . SER A 1 266 ? -31.173 9.900 -15.264 1.00 65.25 266 SER A C 1
ATOM 1909 O O . SER A 1 266 ? -31.775 10.631 -16.047 1.00 65.25 266 SER A O 1
ATOM 1911 N N . ALA A 1 267 ? -31.648 8.699 -14.909 1.00 63.91 267 ALA A N 1
ATOM 1912 C CA . ALA A 1 267 ? -32.889 8.116 -15.414 1.00 63.91 267 ALA A CA 1
ATOM 1913 C C . ALA A 1 267 ? -34.013 8.197 -14.367 1.00 63.91 267 ALA A C 1
ATOM 1915 O O . ALA A 1 267 ? -33.852 7.769 -13.220 1.00 63.91 267 ALA A O 1
ATOM 1916 N N . ALA A 1 268 ? -35.168 8.731 -14.772 1.00 60.31 268 ALA A N 1
ATOM 1917 C CA . ALA A 1 268 ? -36.349 8.813 -13.917 1.00 60.31 268 ALA A CA 1
ATOM 1918 C C . ALA A 1 268 ? -36.841 7.409 -13.516 1.00 60.31 268 ALA A C 1
ATOM 1920 O O . ALA A 1 268 ? -36.928 6.516 -14.354 1.00 60.31 268 ALA A O 1
ATOM 1921 N N . GLY A 1 269 ? -37.186 7.226 -12.237 1.00 58.22 269 GLY A N 1
ATOM 1922 C CA . GLY A 1 269 ? -37.779 5.984 -11.721 1.00 58.22 269 GLY A CA 1
ATOM 1923 C C . GLY A 1 269 ? -36.791 4.905 -11.262 1.00 58.22 269 GLY A C 1
ATOM 1924 O O . GLY A 1 269 ? -37.227 3.873 -10.758 1.00 58.22 269 GLY A O 1
ATOM 1925 N N . ASN A 1 270 ? -35.478 5.128 -11.369 1.00 64.12 270 ASN A N 1
ATOM 1926 C CA . ASN A 1 270 ? -34.497 4.175 -10.854 1.00 64.12 270 ASN A CA 1
ATOM 1927 C C . ASN A 1 270 ? -34.427 4.201 -9.324 1.00 64.12 270 ASN A C 1
ATOM 1929 O O . ASN A 1 270 ? -34.340 5.257 -8.699 1.00 64.12 270 ASN A O 1
ATOM 1933 N N . ARG A 1 271 ? -34.385 3.014 -8.714 1.00 65.75 271 ARG A N 1
ATOM 1934 C CA . ARG A 1 271 ? -34.036 2.862 -7.300 1.00 65.75 271 ARG A CA 1
ATOM 1935 C C . ARG A 1 271 ? -32.537 3.130 -7.138 1.00 65.75 271 ARG A C 1
ATOM 1937 O O . ARG A 1 271 ? -31.724 2.257 -7.416 1.00 65.75 271 ARG A O 1
ATOM 1944 N N . ILE A 1 272 ? -32.195 4.350 -6.725 1.00 66.50 272 ILE A N 1
ATOM 1945 C CA . ILE A 1 272 ? -30.809 4.851 -6.648 1.00 66.50 272 ILE A CA 1
ATOM 1946 C C . ILE A 1 272 ? -30.039 4.207 -5.487 1.00 66.50 272 ILE A C 1
ATOM 1948 O O . ILE A 1 272 ? -28.854 3.921 -5.614 1.00 66.50 272 ILE A O 1
ATOM 1952 N N . VAL A 1 273 ? -30.721 3.938 -4.371 1.00 72.00 273 VAL A N 1
ATOM 1953 C CA . VAL A 1 273 ? -30.147 3.268 -3.201 1.00 72.00 273 VAL A CA 1
ATOM 1954 C C . VAL A 1 273 ? -31.124 2.199 -2.726 1.00 72.00 273 VAL A C 1
ATOM 1956 O O . VAL A 1 273 ? -32.289 2.484 -2.450 1.00 72.00 273 VAL A O 1
ATOM 1959 N N . SER A 1 274 ? -30.654 0.957 -2.644 1.00 63.91 274 SER A N 1
ATOM 1960 C CA . SER A 1 274 ? -31.336 -0.120 -1.934 1.00 63.91 274 SER A CA 1
ATOM 1961 C C . SER A 1 274 ? -30.513 -0.445 -0.711 1.00 63.91 274 SER A C 1
ATOM 1963 O O . SER A 1 274 ? -29.416 -0.978 -0.836 1.00 63.91 274 SER A O 1
ATOM 1965 N N . LEU A 1 275 ? -31.050 -0.158 0.462 1.00 64.69 275 LEU A N 1
ATOM 1966 C CA . LEU A 1 275 ? -30.494 -0.698 1.689 1.00 64.69 275 LEU A CA 1
ATOM 1967 C C . LEU A 1 275 ? -31.179 -2.040 1.949 1.00 64.69 275 LEU A C 1
ATOM 1969 O O . LEU A 1 275 ? -32.367 -2.188 1.659 1.00 64.69 275 LEU A O 1
ATOM 1973 N N . GLY A 1 276 ? -30.418 -3.039 2.396 1.00 58.41 276 GLY A N 1
ATOM 1974 C CA . GLY A 1 276 ? -30.969 -4.332 2.809 1.00 58.41 276 GLY A CA 1
ATOM 1975 C C . GLY A 1 276 ? -31.900 -4.196 4.019 1.00 58.41 276 GLY A C 1
ATOM 1976 O O . GLY A 1 276 ? -32.274 -3.093 4.408 1.00 58.41 276 GLY A O 1
ATOM 1977 N N . ALA A 1 277 ? -32.279 -5.317 4.637 1.00 51.41 277 ALA A N 1
ATOM 1978 C CA . ALA A 1 277 ? -33.064 -5.275 5.867 1.00 51.41 277 ALA A CA 1
ATOM 1979 C C . ALA A 1 277 ? -32.319 -4.478 6.953 1.00 51.41 277 ALA A C 1
ATOM 1981 O O . ALA A 1 277 ? -31.197 -4.804 7.336 1.00 51.41 277 ALA A O 1
ATOM 1982 N N . ILE A 1 278 ? -32.956 -3.406 7.412 1.00 56.91 278 ILE A N 1
ATOM 1983 C CA . ILE A 1 278 ? -32.460 -2.522 8.458 1.00 56.91 278 ILE A CA 1
ATOM 1984 C C . ILE A 1 278 ? -33.089 -3.011 9.770 1.00 56.91 278 ILE A C 1
ATOM 1986 O O . ILE A 1 278 ? -34.207 -2.622 10.098 1.00 56.91 278 ILE A O 1
ATOM 1990 N N . PHE A 1 279 ? -32.430 -3.935 10.474 1.00 47.75 279 PHE A N 1
ATOM 1991 C CA . PHE A 1 279 ? -32.921 -4.438 11.763 1.00 47.75 279 PHE A CA 1
ATOM 1992 C C . PHE A 1 279 ? -32.570 -3.465 12.901 1.00 47.75 279 PHE A C 1
ATOM 1994 O O . PHE A 1 279 ? -31.530 -2.799 12.880 1.00 47.75 279 PHE A O 1
ATOM 2001 N N . SER A 1 280 ? -33.492 -3.353 13.857 1.00 52.12 280 SER A N 1
ATOM 2002 C CA . SER A 1 280 ? -33.657 -2.275 14.843 1.00 52.12 280 SER A CA 1
ATOM 2003 C C . SER A 1 280 ? -32.614 -2.199 15.966 1.00 52.12 280 SER A C 1
ATOM 2005 O O . SER A 1 280 ? -32.859 -1.556 16.982 1.00 52.12 280 SER A O 1
ATOM 2007 N N . ASP A 1 281 ? -31.453 -2.816 15.805 1.00 47.06 281 ASP A N 1
ATOM 2008 C CA . ASP A 1 281 ? -30.425 -2.866 16.839 1.00 47.06 281 ASP A CA 1
ATOM 2009 C C . ASP A 1 281 ? -29.370 -1.779 16.597 1.00 47.06 281 ASP A C 1
ATOM 2011 O O . ASP A 1 281 ? -29.009 -1.074 17.528 1.00 47.06 281 ASP A O 1
ATOM 2015 N N . HIS A 1 282 ? -28.913 -1.590 15.348 1.00 47.41 282 HIS A N 1
ATOM 2016 C CA . HIS A 1 282 ? -27.916 -0.563 14.981 1.00 47.41 282 HIS A CA 1
ATOM 2017 C C . HIS A 1 282 ? -27.977 -0.089 13.513 1.00 47.41 282 HIS A C 1
ATOM 2019 O O . HIS A 1 282 ? -27.255 0.843 13.147 1.00 47.41 282 HIS A O 1
ATOM 2025 N N . GLY A 1 283 ? -28.820 -0.684 12.661 1.00 50.66 283 GLY A N 1
ATOM 2026 C CA . GLY A 1 283 ? -28.951 -0.287 11.260 1.00 50.66 283 GLY A CA 1
ATOM 2027 C C . GLY A 1 283 ? -29.954 0.851 11.105 1.00 50.66 283 GLY A C 1
ATOM 2028 O O . GLY A 1 283 ? -31.070 0.771 11.602 1.00 50.66 283 GLY A O 1
ATOM 2029 N N . GLY A 1 284 ? -29.591 1.904 10.385 1.00 55.50 284 GLY A N 1
ATOM 2030 C CA . GLY A 1 284 ? -30.501 2.974 9.980 1.00 55.50 284 GLY A CA 1
ATOM 2031 C C . GLY A 1 284 ? -29.738 4.036 9.202 1.00 55.50 284 GLY A C 1
ATOM 2032 O O . GLY A 1 284 ? -28.559 4.260 9.469 1.00 55.50 284 GLY A O 1
ATOM 2033 N N . ILE A 1 285 ? -30.382 4.704 8.240 1.00 67.75 285 ILE A N 1
ATOM 2034 C CA . ILE A 1 285 ? -29.807 5.931 7.677 1.00 67.75 285 ILE A CA 1
ATOM 2035 C C . ILE A 1 285 ? -29.956 7.004 8.751 1.00 67.75 285 ILE A C 1
ATOM 2037 O O . ILE A 1 285 ? -31.060 7.486 8.998 1.00 67.75 285 ILE A O 1
ATOM 2041 N N . ARG A 1 286 ? -28.851 7.385 9.389 1.00 60.09 286 ARG A N 1
ATOM 2042 C CA . ARG A 1 286 ? -28.804 8.578 10.234 1.00 60.09 286 ARG A CA 1
ATOM 2043 C C . ARG A 1 286 ? -28.183 9.704 9.420 1.00 60.09 286 ARG A C 1
ATOM 2045 O O . ARG A 1 286 ? -27.021 9.620 9.039 1.00 60.09 286 ARG A O 1
ATOM 2052 N N . VAL A 1 287 ? -28.974 10.730 9.122 1.00 63.78 287 VAL A N 1
ATOM 2053 C CA . VAL A 1 287 ? -28.497 11.952 8.468 1.00 63.78 287 VAL A CA 1
ATOM 2054 C C . VAL A 1 287 ? -28.203 12.965 9.567 1.00 63.78 287 VAL A C 1
ATOM 2056 O O . VAL A 1 287 ? -29.128 13.509 10.159 1.00 63.78 287 VAL A O 1
ATOM 2059 N N . PHE A 1 288 ? -26.926 13.206 9.850 1.00 53.84 288 PHE A N 1
ATOM 2060 C CA . PHE A 1 288 ? -26.498 14.288 10.736 1.00 53.84 288 PHE A CA 1
ATOM 2061 C C . PHE A 1 288 ? -26.094 15.490 9.874 1.00 53.84 288 PHE A C 1
ATOM 2063 O O . PHE A 1 288 ? -25.271 15.340 8.973 1.00 53.84 288 PHE A O 1
ATOM 2070 N N . GLN A 1 289 ? -26.650 16.675 10.130 1.00 55.31 289 GLN A N 1
ATOM 2071 C CA . GLN A 1 289 ? -26.090 17.927 9.609 1.00 55.31 289 GLN A CA 1
ATOM 2072 C C . GLN A 1 289 ? -25.240 18.555 10.711 1.00 55.31 289 GLN A C 1
ATOM 2074 O O . GLN A 1 289 ? -25.736 18.856 11.795 1.00 55.31 289 GLN A O 1
ATOM 2079 N N . ASN A 1 290 ? -23.940 18.694 10.455 1.00 47.09 290 ASN A N 1
ATOM 2080 C CA . ASN A 1 290 ? -22.957 19.155 11.436 1.00 47.09 290 ASN A CA 1
ATOM 2081 C C . ASN A 1 290 ? -22.876 20.697 11.512 1.00 47.09 290 ASN A C 1
ATOM 2083 O O . ASN A 1 290 ? -21.788 21.246 11.650 1.00 47.09 290 ASN A O 1
ATOM 2087 N N . ASP A 1 291 ? -24.000 21.406 11.355 1.00 55.84 291 ASP A N 1
ATOM 2088 C CA . ASP A 1 291 ? -24.061 22.881 11.383 1.00 55.84 291 ASP A CA 1
ATOM 2089 C C . ASP A 1 291 ? -25.091 23.453 12.380 1.00 55.84 291 ASP A C 1
ATOM 2091 O O . ASP A 1 291 ? -25.263 24.668 12.491 1.00 55.84 291 ASP A O 1
ATOM 2095 N N . GLY A 1 292 ? -25.756 22.586 13.148 1.00 50.50 292 GLY A N 1
ATOM 2096 C CA . GLY A 1 292 ? -26.505 22.966 14.343 1.00 50.50 292 GLY A CA 1
ATOM 2097 C C . GLY A 1 292 ? -27.747 23.837 14.138 1.00 50.50 292 GLY A C 1
ATOM 2098 O O . GLY A 1 292 ? -28.237 24.356 15.141 1.00 50.50 292 GLY A O 1
ATOM 2099 N N . THR A 1 293 ? -28.281 24.033 12.919 1.00 48.31 293 THR A N 1
ATOM 2100 C CA . THR A 1 293 ? -29.390 25.004 12.757 1.00 48.31 293 THR A CA 1
ATOM 2101 C C . THR A 1 293 ? -30.607 24.609 11.922 1.00 48.31 293 THR A C 1
ATOM 2103 O O . THR A 1 293 ? -31.631 25.276 12.085 1.00 48.31 293 THR A O 1
ATOM 2106 N N . THR A 1 294 ? -30.644 23.541 11.112 1.00 51.34 294 THR A N 1
ATOM 2107 C CA . THR A 1 294 ? -31.942 23.057 10.573 1.00 51.34 294 THR A CA 1
ATOM 2108 C C . THR A 1 294 ? -31.928 21.593 10.118 1.00 51.34 294 THR A C 1
ATOM 2110 O O . THR A 1 294 ? -31.391 21.258 9.074 1.00 51.34 294 THR A O 1
ATOM 2113 N N . GLU A 1 295 ? -32.637 20.716 10.827 1.00 50.31 295 GLU A N 1
ATOM 2114 C CA . GLU A 1 295 ? -32.821 19.314 10.437 1.00 50.31 295 GLU A CA 1
ATOM 2115 C C . GLU A 1 295 ? -33.836 19.191 9.281 1.00 50.31 295 GLU A C 1
ATOM 2117 O O . GLU A 1 295 ? -35.042 19.371 9.464 1.00 50.31 295 GLU A O 1
ATOM 2122 N N . ARG A 1 296 ? -33.376 18.893 8.057 1.00 52.19 296 ARG A N 1
ATOM 2123 C CA . ARG A 1 296 ? -34.269 18.469 6.961 1.00 52.19 296 ARG A CA 1
ATOM 2124 C C . ARG A 1 296 ? -33.718 17.238 6.251 1.00 52.19 296 ARG A C 1
ATOM 2126 O O . ARG A 1 296 ? -33.111 17.348 5.188 1.00 52.19 296 ARG A O 1
ATOM 2133 N N . ALA A 1 297 ? -34.026 16.049 6.764 1.00 55.78 297 ALA A N 1
ATOM 2134 C CA . ALA A 1 297 ? -34.026 14.851 5.929 1.00 55.78 297 ALA A CA 1
ATOM 2135 C C . ALA A 1 297 ? -35.152 14.995 4.887 1.00 55.78 297 ALA A C 1
ATOM 2137 O O . ALA A 1 297 ? -36.323 14.737 5.163 1.00 55.78 297 ALA A O 1
ATOM 2138 N N . ARG A 1 298 ? -34.831 15.471 3.678 1.00 54.16 298 ARG A N 1
ATOM 2139 C CA . ARG A 1 298 ? -35.793 15.509 2.566 1.00 54.16 298 ARG A CA 1
ATOM 2140 C C . ARG A 1 298 ? -35.940 14.113 1.962 1.00 54.16 298 ARG A C 1
ATOM 2142 O O . ARG A 1 298 ? -35.421 13.829 0.890 1.00 54.16 298 ARG A O 1
ATOM 2149 N N . LEU A 1 299 ? -36.688 13.252 2.643 1.00 62.84 299 LEU A N 1
ATOM 2150 C CA . LEU A 1 299 ? -37.254 12.030 2.071 1.00 62.84 299 LEU A CA 1
ATOM 2151 C C . LEU A 1 299 ? -38.504 12.427 1.273 1.00 62.84 299 LEU A C 1
ATOM 2153 O O . LEU A 1 299 ? -39.622 12.395 1.776 1.00 62.84 299 LEU A O 1
ATOM 2157 N N . SER A 1 300 ? -38.314 12.916 0.048 1.00 56.44 300 SER A N 1
ATOM 2158 C CA . SER A 1 300 ? -39.427 13.350 -0.801 1.00 56.44 300 SER A CA 1
ATOM 2159 C C . SER A 1 300 ? -39.893 12.192 -1.679 1.00 56.44 300 SER A C 1
ATOM 2161 O O . SER A 1 300 ? -39.331 11.964 -2.747 1.00 56.44 300 SER A O 1
ATOM 2163 N N . ALA A 1 301 ? -40.948 11.487 -1.272 1.00 53.28 301 ALA A N 1
ATOM 2164 C CA . ALA A 1 301 ? -41.773 10.778 -2.245 1.00 53.28 301 ALA A CA 1
ATOM 2165 C C . ALA A 1 301 ? -42.575 11.830 -3.025 1.00 53.28 301 ALA A C 1
ATOM 2167 O O . ALA A 1 301 ? -43.175 12.719 -2.421 1.00 53.28 301 ALA A O 1
ATOM 2168 N N . VAL A 1 302 ? -42.565 11.774 -4.359 1.00 48.22 302 VAL A N 1
ATOM 2169 C CA . VAL A 1 302 ? -43.455 12.619 -5.168 1.00 48.22 302 VAL A CA 1
ATOM 2170 C C . VAL A 1 302 ? -44.897 12.243 -4.794 1.00 48.22 302 VAL A C 1
ATOM 2172 O O . VAL A 1 302 ? -45.258 11.074 -4.938 1.00 48.22 302 VAL A O 1
ATOM 2175 N N . PRO A 1 303 ? -45.728 13.172 -4.285 1.00 49.28 303 PRO A N 1
ATOM 2176 C CA . PRO A 1 303 ? -47.094 12.851 -3.908 1.00 49.28 303 PRO A CA 1
ATOM 2177 C C . PRO A 1 303 ? -47.915 12.653 -5.182 1.00 49.28 303 PRO A C 1
ATOM 2179 O O . PRO A 1 303 ? -48.232 13.606 -5.891 1.00 49.28 303 PRO A O 1
ATOM 2182 N N . GLY A 1 304 ? -48.221 11.395 -5.489 1.00 52.91 304 GLY A N 1
ATOM 2183 C CA . GLY A 1 304 ? -48.951 11.048 -6.701 1.00 52.91 304 GLY A CA 1
ATOM 2184 C C . GLY A 1 304 ? -49.225 9.558 -6.854 1.00 52.91 304 GLY A C 1
ATOM 2185 O O . GLY A 1 304 ? -48.904 9.000 -7.894 1.00 52.91 304 GLY A O 1
ATOM 2186 N N . GLY A 1 305 ? -49.819 8.921 -5.839 1.00 50.56 305 GLY A N 1
ATOM 2187 C CA . GLY A 1 305 ? -50.448 7.606 -6.000 1.00 50.56 305 GLY A CA 1
ATOM 2188 C C . GLY A 1 305 ? -50.227 6.650 -4.833 1.00 50.56 305 GLY A C 1
ATOM 2189 O O . GLY A 1 305 ? -49.291 5.870 -4.867 1.00 50.56 305 GLY A O 1
ATOM 2190 N N . ALA A 1 306 ? -51.142 6.703 -3.859 1.00 43.97 306 ALA A N 1
ATOM 2191 C CA . ALA A 1 306 ? -51.398 5.709 -2.809 1.00 43.97 306 ALA A CA 1
ATOM 2192 C C . ALA A 1 306 ? -50.216 5.314 -1.893 1.00 43.97 306 ALA A C 1
ATOM 2194 O O . ALA A 1 306 ? -49.358 4.508 -2.241 1.00 43.97 306 ALA A O 1
ATOM 2195 N N . SER A 1 307 ? -50.246 5.830 -0.663 1.00 40.59 307 SER A N 1
ATOM 2196 C CA . SER A 1 307 ? -49.407 5.379 0.452 1.00 40.59 307 SER A CA 1
ATOM 2197 C C . SER A 1 307 ? -50.028 4.149 1.134 1.00 40.59 307 SER A C 1
ATOM 2199 O O . SER A 1 307 ? -51.232 4.155 1.400 1.00 40.59 307 SER A O 1
ATOM 2201 N N . PHE A 1 308 ? -49.203 3.139 1.428 1.00 39.66 308 PHE A N 1
ATOM 2202 C CA . PHE A 1 308 ? -49.401 2.192 2.536 1.00 39.66 308 PHE A CA 1
ATOM 2203 C C . PHE A 1 308 ? -48.950 2.832 3.853 1.00 39.66 308 PHE A C 1
ATOM 2205 O O . PHE A 1 308 ? -48.052 3.706 3.788 1.00 39.66 308 PHE A O 1
#

Organism: NCBI:txid412755

Solvent-accessible surface area (backbone atoms only — not comparable to full-atom values): 20056 Å² total; per-residue (Å²): 134,84,89,78,83,83,78,82,72,77,76,79,72,89,84,67,61,93,67,55,58,63,52,53,54,47,49,53,50,48,52,51,48,49,51,51,47,51,56,69,64,40,97,69,69,70,80,56,86,83,61,82,60,88,87,54,58,56,58,69,79,73,52,82,84,78,92,75,88,56,97,87,68,82,92,84,51,59,36,73,94,57,74,25,38,70,54,93,75,56,68,71,59,51,46,38,68,80,52,57,69,68,92,48,89,63,77,85,58,83,84,72,90,76,80,90,87,86,75,96,59,98,84,75,81,83,74,78,85,54,82,77,82,56,96,66,89,82,80,74,65,76,52,72,40,68,55,60,52,26,35,30,45,41,52,75,32,33,55,37,43,39,49,78,29,47,32,74,82,75,44,58,57,58,13,50,39,33,51,81,95,46,76,44,42,28,60,40,62,80,40,40,39,32,36,31,39,70,56,56,39,76,58,77,69,48,66,76,36,61,39,18,25,35,51,66,50,44,75,44,58,50,100,79,75,48,43,48,36,31,27,30,44,52,69,20,27,11,25,48,61,35,76,78,45,90,45,68,72,32,62,44,53,93,52,94,86,60,77,56,75,81,84,82,70,96,57,89,90,64,82,76,76,82,79,74,92,65,55,92,84,83,51,70,95,78,88,79,75,97,74,86,80,80,95,72,88,81,81,74,74,81,91,80,79,84,86,130

Radius of gyration: 49.06 Å; Cα contacts (8 Å, |Δi|>4): 373; chains: 1; bounding box: 161×49×130 Å

Secondary structure (DSSP, 8-state):
--PPP----PPPPTT--TTHHHHHHHHHHHHHHHHHHHHHHSTT-S--TT---TTSTTSGGGSPPPSS--TT-----EEGGGTTEE----HHHHHHHHS---SSGGGG---SS-S------TT----SS-----SS--------EEPSSEEEE-TTEEEEEEES--HHHH--TT-EEEETTEEEEEEEEEETTEEEEEEEE-SPPEEEE-EEE---SEEEE-TTS-EEEEE-TTS-EEESS-SS-SSSEEE--SSTTS-SS----SSTT----------TTT-------TTSS---------S-S---

Mean predicted aligned error: 18.17 Å

Foldseek 3Di:
DDDDDPPPDDDPDPDDDPPPCVVVVVVVVVVVVVVVVCCVPPPPPPPPVVDDDQPDAPPVVVDDDDPDDDPPDDDWAFDVVVRRHTDDDDPVVVCCVVPPPCPDPCVVDPLPPDDDDDDPDPPDDDPPSPPPPPVDDDFDFPLPAWFAAKWWAAAQFQKIFGDRTQCVPPPDQQFWKDWPNDIFGWNADPGRGITGTPGHDHDHTDIRTIMGTGAFRDFDADPVRQTQWTQGRNRAIEHCRDRDDPDNYHFDHPDQPDDSDDFDDPDPPDPRDDDDDQDDPDGDPDDDRPPPDDDDPPPDDPPDDDDD

Nearest PDB structures (foldseek):
  8rk3-assembly1_o  TM=6.038E-01  e=1.943E-02  Pseudomonas phage JBD30
  4lus-assembly1_A  TM=5.679E-01  e=8.514E-01  Clostridioides difficile 630
  4ufq-assembly2_A  TM=5.942E-01  e=6.150E+00  Streptomyces koganeiensis
  9c3c-assembly1_d  TM=1.321E-01  e=3.998E-01  Oryctolagus cuniculus

Sequence (308 aa):
MATTPNFGLSQPVVGQSPWTDDFNDNMGTIDTQMKANADASAPGAGKDTTAIHNNVAGEIAAIAAKVTAIAADRLLIEDSADTNNKKSVAISAIVKAVFPTPTTVNSMLRADGIGGNYVEDPNIRSFGNGVFELGSLLVEGSLSSQISGTVAVTQNSDAVVGTGTSFLSEVPSGSTIKIDAETFTVAAVISDVSLTLDSNFLAANQSGLDAFTDPDLFTVQTSDDNPVFNIANDGKIGMGGTTTPTTILEIKTPSTGDDALRISSSAAGNRIVSLGAIFSDHGGIRVFQNDGTTERARLSAVPGGASF

pLDDT: mean 73.41, std 18.81, range [39.66, 98.69]